Protein AF-A0A935LF15-F1 (afdb_monomer)

Structure (mmCIF, N/CA/C/O backbone):
data_AF-A0A935LF15-F1
#
_entry.id   AF-A0A935LF15-F1
#
loop_
_atom_site.group_PDB
_atom_site.id
_atom_site.type_symbol
_atom_site.label_atom_id
_atom_site.label_alt_id
_atom_site.label_comp_id
_atom_site.label_asym_id
_atom_site.label_entity_id
_atom_site.label_seq_id
_atom_site.pdbx_PDB_ins_code
_atom_site.Cartn_x
_atom_site.Cartn_y
_atom_site.Cartn_z
_atom_site.occupancy
_atom_site.B_iso_or_equiv
_atom_site.auth_seq_id
_atom_site.auth_comp_id
_atom_site.auth_asym_id
_atom_site.auth_atom_id
_atom_site.pdbx_PDB_model_num
ATOM 1 N N . MET A 1 1 ? 28.445 -49.205 -26.068 1.00 35.41 1 MET A N 1
ATOM 2 C CA . MET A 1 1 ? 28.240 -48.336 -27.255 1.00 35.41 1 MET A CA 1
ATOM 3 C C . MET A 1 1 ? 26.910 -48.707 -27.902 1.00 35.41 1 MET A C 1
ATOM 5 O O . MET A 1 1 ? 26.711 -49.885 -28.114 1.00 35.41 1 MET A O 1
ATOM 9 N N . ASN A 1 2 ? 25.972 -47.853 -28.286 1.00 31.98 2 ASN A N 1
ATOM 10 C CA . ASN A 1 2 ? 25.556 -46.519 -27.878 1.00 31.98 2 ASN A CA 1
ATOM 11 C C . ASN A 1 2 ? 24.184 -46.328 -28.572 1.00 31.98 2 ASN A C 1
ATOM 13 O O . ASN A 1 2 ? 24.109 -46.540 -29.775 1.00 31.98 2 ASN A O 1
ATOM 17 N N . ARG A 1 3 ? 23.157 -45.902 -27.822 1.00 34.06 3 ARG A N 1
ATOM 18 C CA . ARG A 1 3 ? 21.915 -45.224 -28.268 1.00 34.06 3 ARG A CA 1
ATOM 19 C C . ARG A 1 3 ? 20.956 -45.946 -29.238 1.00 34.06 3 ARG A C 1
ATOM 21 O O . ARG A 1 3 ? 21.230 -46.051 -30.425 1.00 34.06 3 ARG A O 1
ATOM 28 N N . ARG A 1 4 ? 19.730 -46.204 -28.759 1.00 31.50 4 ARG A N 1
ATOM 29 C CA . ARG A 1 4 ? 18.466 -45.567 -29.212 1.00 31.50 4 ARG A CA 1
ATOM 30 C C . ARG A 1 4 ? 17.288 -46.199 -28.457 1.00 31.50 4 ARG A C 1
ATOM 32 O O . ARG A 1 4 ? 16.913 -47.327 -28.741 1.00 31.50 4 ARG A O 1
ATOM 39 N N . LEU A 1 5 ? 16.702 -45.459 -27.519 1.00 32.75 5 LEU A N 1
ATOM 40 C CA . LEU A 1 5 ? 15.339 -45.697 -27.050 1.00 32.75 5 LEU A CA 1
ATOM 41 C C . LEU A 1 5 ? 14.599 -44.367 -27.140 1.00 32.75 5 LEU A C 1
ATOM 43 O O . LEU A 1 5 ? 14.905 -43.407 -26.438 1.00 32.75 5 LEU A O 1
ATOM 47 N N . THR A 1 6 ? 13.688 -44.329 -28.101 1.00 33.81 6 THR A N 1
ATOM 48 C CA . THR A 1 6 ? 12.729 -43.265 -28.361 1.00 33.81 6 THR A CA 1
ATOM 49 C C . THR A 1 6 ? 11.576 -43.462 -27.382 1.00 33.81 6 THR A C 1
ATOM 51 O O . THR A 1 6 ? 10.881 -44.471 -27.463 1.00 33.81 6 THR A O 1
ATOM 54 N N . ALA A 1 7 ? 11.378 -42.531 -26.451 1.00 32.25 7 ALA A N 1
ATOM 55 C CA . ALA A 1 7 ? 10.189 -42.493 -25.608 1.00 32.25 7 ALA A CA 1
ATOM 56 C C . ALA A 1 7 ? 9.268 -41.378 -26.118 1.00 32.25 7 ALA A C 1
ATOM 58 O O . ALA A 1 7 ? 9.601 -40.197 -26.037 1.00 32.25 7 ALA A O 1
ATOM 59 N N . CYS A 1 8 ? 8.129 -41.782 -26.683 1.00 26.11 8 CYS A N 1
ATOM 60 C CA . CYS A 1 8 ? 6.954 -40.937 -26.859 1.00 26.11 8 CYS A CA 1
ATOM 61 C C . CYS A 1 8 ? 6.235 -40.837 -25.511 1.00 26.11 8 CYS A C 1
ATOM 63 O O . CYS A 1 8 ? 5.810 -41.862 -24.985 1.00 26.11 8 CYS A O 1
ATOM 65 N N . SER A 1 9 ? 6.046 -39.620 -25.002 1.00 31.08 9 SER A N 1
ATOM 66 C CA . SER A 1 9 ? 5.149 -39.349 -23.877 1.00 31.08 9 SER A CA 1
ATOM 67 C C . SER A 1 9 ? 4.276 -38.135 -24.186 1.00 31.08 9 SER A C 1
ATOM 69 O O . SER A 1 9 ? 4.750 -37.006 -24.209 1.00 31.08 9 SER A O 1
ATOM 71 N N . LEU A 1 10 ? 3.004 -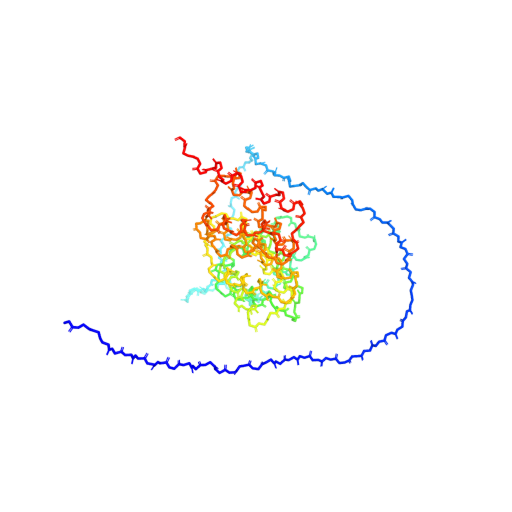38.442 -24.453 1.00 31.06 10 LEU A N 1
ATOM 72 C CA . LEU A 1 10 ? 1.788 -37.764 -23.989 1.00 31.06 10 LEU A CA 1
ATOM 73 C C . LEU A 1 10 ? 1.764 -36.225 -23.991 1.00 31.06 10 LEU A C 1
ATOM 75 O O . LEU A 1 10 ? 2.148 -35.572 -23.025 1.00 31.06 10 LEU A O 1
ATOM 79 N N . ALA A 1 11 ? 1.138 -35.673 -25.034 1.00 29.75 11 ALA A N 1
ATOM 80 C CA . ALA A 1 11 ? 0.456 -34.387 -24.968 1.00 29.75 11 ALA A CA 1
ATOM 81 C C . ALA A 1 11 ? -0.952 -34.599 -24.386 1.00 29.75 11 ALA A C 1
ATOM 83 O O . ALA A 1 11 ? -1.789 -35.276 -24.983 1.00 29.75 11 ALA A O 1
ATOM 84 N N . LEU A 1 12 ? -1.198 -34.021 -23.213 1.00 31.80 12 LEU A N 1
ATOM 85 C CA . LEU A 1 12 ? -2.505 -33.923 -22.569 1.00 31.80 12 LEU A CA 1
ATOM 86 C C . LEU A 1 12 ? -2.675 -32.449 -22.185 1.00 31.80 12 LEU A C 1
ATOM 88 O O . LEU A 1 12 ? -2.257 -32.020 -21.117 1.00 31.80 12 LEU A O 1
ATOM 92 N N . ALA A 1 13 ? -3.227 -31.658 -23.102 1.00 31.16 13 ALA A N 1
ATOM 93 C CA . ALA A 1 13 ? -3.696 -30.307 -22.820 1.00 31.16 13 ALA A CA 1
ATOM 94 C C . ALA A 1 13 ? -5.169 -30.251 -23.219 1.00 31.16 13 ALA A C 1
ATOM 96 O O . ALA A 1 13 ? -5.526 -30.139 -24.391 1.00 31.16 13 ALA A O 1
ATOM 97 N N . GLY A 1 14 ? -6.006 -30.447 -22.203 1.00 28.20 14 GLY A N 1
ATOM 98 C CA . GLY A 1 14 ? -7.444 -30.300 -22.275 1.00 28.20 14 GLY A CA 1
ATOM 99 C C . GLY A 1 14 ? -7.840 -28.834 -22.404 1.00 28.20 14 GLY A C 1
ATOM 100 O O . GLY A 1 14 ? -7.302 -27.951 -21.743 1.00 28.20 14 GLY A O 1
ATOM 101 N N . VAL A 1 15 ? -8.814 -28.646 -23.281 1.00 29.64 15 VAL A N 1
ATOM 102 C CA . VAL A 1 15 ? -9.726 -27.518 -23.436 1.00 29.64 15 VAL A CA 1
ATOM 103 C C . VAL A 1 15 ? -10.146 -26.926 -22.084 1.00 29.64 15 VAL A C 1
ATOM 105 O O . VAL A 1 15 ? -10.719 -27.633 -21.258 1.00 29.64 15 VAL A O 1
ATOM 108 N N . VAL A 1 16 ? -9.967 -25.614 -21.903 1.00 32.16 16 VAL A N 1
ATOM 109 C CA . VAL A 1 16 ? -10.812 -24.818 -21.002 1.00 32.16 16 VAL A CA 1
ATOM 110 C C . VAL A 1 16 ? -11.374 -23.643 -21.791 1.00 32.16 16 VAL A C 1
ATOM 112 O O . VAL A 1 16 ? -10.664 -22.906 -22.471 1.00 32.16 16 VAL A O 1
ATOM 115 N N . LEU A 1 17 ? -12.698 -23.583 -21.738 1.00 29.88 17 LEU A N 1
ATOM 116 C CA . LEU A 1 17 ? -13.610 -22.772 -22.518 1.00 29.88 17 LEU A CA 1
ATOM 117 C C . LEU A 1 17 ? -13.498 -21.284 -22.185 1.00 29.88 17 LEU A C 1
ATOM 119 O O . LEU A 1 17 ? -13.508 -20.886 -21.022 1.00 29.88 17 LEU A O 1
ATOM 123 N N . ALA A 1 18 ? -13.501 -20.472 -23.240 1.00 29.95 18 ALA A N 1
ATOM 124 C CA . ALA A 1 18 ? -13.899 -19.080 -23.180 1.00 29.95 18 ALA A CA 1
ATOM 125 C C . ALA A 1 18 ? -15.376 -18.994 -22.763 1.00 29.95 18 ALA A C 1
ATOM 127 O O . ALA A 1 18 ? -16.246 -19.562 -23.423 1.00 29.95 18 ALA A O 1
ATOM 128 N N . VAL A 1 19 ? -15.662 -18.256 -21.692 1.00 33.56 19 VAL A N 1
ATOM 129 C CA . VAL A 1 19 ? -17.015 -17.785 -21.386 1.00 33.56 19 VAL A CA 1
ATOM 130 C C . VAL A 1 19 ? -16.998 -16.275 -21.562 1.00 33.56 19 VAL A C 1
ATOM 132 O O . VAL A 1 19 ? -16.617 -15.525 -20.668 1.00 33.56 19 VAL A O 1
ATOM 135 N N . GLY A 1 20 ? -17.359 -15.847 -22.771 1.00 25.30 20 GLY A N 1
ATOM 136 C CA . GLY A 1 20 ? -17.668 -14.457 -23.070 1.00 25.30 20 GLY A CA 1
ATOM 137 C C . GLY A 1 20 ? -19.016 -14.091 -22.461 1.00 25.30 2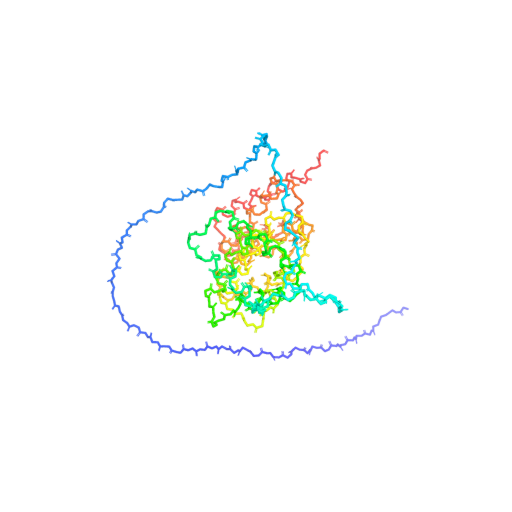0 GLY A C 1
ATOM 138 O O . GLY A 1 20 ? -19.998 -14.810 -22.643 1.00 25.30 20 GLY A O 1
ATOM 139 N N . TRP A 1 21 ? -19.067 -12.974 -21.744 1.00 29.12 21 TRP A N 1
ATOM 140 C CA . TRP A 1 21 ? -20.327 -12.325 -21.402 1.00 29.12 21 TRP A CA 1
ATOM 141 C C . TRP A 1 21 ? -20.595 -11.244 -22.440 1.00 29.12 21 TRP A C 1
ATOM 143 O O . TRP A 1 21 ? -19.919 -10.222 -22.498 1.00 29.12 21 TRP A O 1
ATOM 153 N N . ASN A 1 22 ? -21.571 -11.536 -23.293 1.00 25.69 22 ASN A N 1
ATOM 154 C CA . ASN A 1 22 ? -22.177 -10.611 -24.232 1.00 25.69 22 ASN A CA 1
ATOM 155 C C . ASN A 1 22 ? -23.445 -10.061 -23.560 1.00 25.69 22 ASN A C 1
ATOM 157 O O . ASN A 1 22 ? -24.303 -10.848 -23.161 1.00 25.69 22 ASN A O 1
ATOM 161 N N . VAL A 1 23 ? -23.570 -8.741 -23.428 1.00 35.22 23 VAL A N 1
ATOM 162 C CA . VAL A 1 23 ? -24.832 -8.080 -23.061 1.00 35.22 23 VAL A CA 1
ATOM 163 C C . VAL A 1 23 ? -25.214 -7.158 -24.221 1.00 35.22 23 VAL A C 1
ATOM 165 O O . VAL A 1 23 ? -24.405 -6.306 -24.593 1.00 35.22 23 VAL A O 1
ATOM 168 N N . PRO A 1 24 ? -26.402 -7.321 -24.830 1.00 30.84 24 PRO A N 1
ATOM 169 C CA . PRO A 1 24 ? -26.811 -6.520 -25.972 1.00 30.84 24 PRO A CA 1
ATOM 170 C C . PRO A 1 24 ? -27.482 -5.201 -25.555 1.00 30.84 24 PRO A C 1
ATOM 172 O O . PRO A 1 24 ? -28.417 -5.198 -24.764 1.00 30.84 24 PRO A O 1
ATOM 175 N N . GLY A 1 25 ? -27.025 -4.114 -26.183 1.00 27.59 25 GLY A N 1
ATOM 176 C CA . GLY A 1 25 ? -27.848 -3.071 -26.807 1.00 27.59 25 GLY A CA 1
ATOM 177 C C . GLY A 1 25 ? -28.755 -2.185 -25.943 1.00 27.59 25 GLY A C 1
ATOM 178 O O . GLY A 1 25 ? -29.862 -2.573 -25.592 1.00 27.59 25 GLY A O 1
ATOM 179 N N . SER A 1 26 ? -28.382 -0.908 -25.842 1.00 30.48 26 SER A N 1
ATOM 180 C CA . SER A 1 26 ? -29.315 0.201 -26.090 1.00 30.48 26 SER A CA 1
ATOM 181 C C . SER A 1 26 ? -28.548 1.395 -26.668 1.00 30.48 26 SER A C 1
ATOM 183 O O . SER A 1 26 ? -27.732 2.013 -25.985 1.00 30.48 26 SER A O 1
ATOM 185 N N . SER A 1 27 ? -28.776 1.657 -27.952 1.00 32.22 27 SER A N 1
ATOM 186 C CA . SER A 1 27 ? -28.275 2.786 -28.734 1.00 32.22 27 SER A CA 1
ATOM 187 C C . SER A 1 27 ? -29.155 4.031 -28.563 1.00 32.22 27 SER A C 1
ATOM 189 O O . SER A 1 27 ? -30.375 3.906 -28.576 1.00 32.22 27 SER A O 1
ATOM 191 N N . GLU A 1 28 ? -28.477 5.185 -28.497 1.00 32.94 28 GLU A N 1
ATOM 192 C CA . GLU A 1 28 ? -28.859 6.530 -28.981 1.00 32.94 28 GLU A CA 1
ATOM 193 C C . GLU A 1 28 ? -30.085 7.242 -28.366 1.00 32.94 28 GLU A C 1
ATOM 195 O O . GLU A 1 28 ? -31.216 6.801 -28.515 1.00 32.94 28 GLU A O 1
ATOM 200 N N . ASP A 1 29 ? -29.883 8.431 -27.771 1.00 28.11 29 ASP A N 1
ATOM 201 C CA . ASP A 1 29 ? -29.927 9.685 -28.547 1.00 28.11 29 ASP A CA 1
ATOM 202 C C . ASP A 1 29 ? -29.282 10.890 -27.804 1.00 28.11 29 ASP A C 1
ATOM 204 O O . ASP A 1 29 ? -29.136 10.894 -26.582 1.00 28.11 29 ASP A O 1
ATOM 208 N N . ARG A 1 30 ? -28.845 11.871 -28.604 1.00 30.67 30 ARG A N 1
ATOM 209 C CA . ARG A 1 30 ? -28.053 13.104 -28.351 1.00 30.67 30 ARG A CA 1
ATOM 210 C C . ARG A 1 30 ? -28.767 14.140 -27.439 1.00 30.67 30 ARG A C 1
ATOM 212 O O . ARG A 1 30 ? -29.965 14.040 -27.229 1.00 30.67 30 ARG A O 1
ATOM 219 N N . SER A 1 31 ? -28.147 15.175 -26.848 1.00 28.66 31 SER A N 1
ATOM 220 C CA . SER A 1 31 ? -27.341 16.241 -27.472 1.00 28.66 31 SER A CA 1
ATOM 221 C C . SER A 1 31 ? -26.704 17.200 -26.441 1.00 28.66 31 SER A C 1
ATOM 223 O O . SER A 1 31 ? -27.314 17.533 -25.431 1.00 28.66 31 SER A O 1
ATOM 225 N N . ASP A 1 32 ? -25.508 17.679 -26.802 1.00 28.27 32 ASP A N 1
ATOM 226 C CA . ASP A 1 32 ? -24.955 19.041 -26.679 1.00 28.27 32 ASP A CA 1
ATOM 227 C C . ASP A 1 32 ? -24.869 19.768 -25.322 1.00 28.27 32 ASP A C 1
ATOM 229 O O . ASP A 1 32 ? -25.825 20.348 -24.817 1.00 28.27 32 ASP A O 1
ATOM 233 N N . THR A 1 33 ? -23.633 19.920 -24.830 1.00 29.53 33 THR A N 1
ATOM 234 C CA . THR A 1 33 ? -22.991 21.237 -24.608 1.00 29.53 33 THR A CA 1
ATOM 235 C C . THR A 1 33 ? -21.494 21.056 -24.310 1.00 29.53 33 THR A C 1
ATOM 237 O O . THR A 1 33 ? -21.093 20.254 -23.474 1.00 29.53 33 THR A O 1
ATOM 240 N N . ALA A 1 34 ? -20.655 21.822 -25.002 1.00 29.95 34 ALA A N 1
ATOM 241 C CA . ALA A 1 34 ? -19.233 22.039 -24.725 1.00 29.95 34 ALA A CA 1
ATOM 242 C C . ALA A 1 34 ? -18.984 23.563 -24.725 1.00 29.95 34 ALA A C 1
ATOM 244 O O . ALA A 1 34 ? -19.827 24.298 -25.241 1.00 29.95 34 ALA A O 1
ATOM 245 N N . PRO A 1 35 ? -17.795 24.062 -24.352 1.00 38.25 35 PRO A N 1
ATOM 246 C CA . PRO A 1 35 ? -16.963 23.722 -23.199 1.00 38.25 35 PRO A CA 1
ATOM 247 C C . PRO A 1 35 ? -16.673 24.984 -22.349 1.00 38.25 35 PRO A C 1
ATOM 249 O O . PRO A 1 35 ? -16.705 26.105 -22.854 1.00 38.25 35 PRO A O 1
ATOM 252 N N . THR A 1 36 ? -16.287 24.824 -21.082 1.00 29.86 36 THR A N 1
ATOM 253 C CA . THR A 1 36 ? -15.653 25.915 -20.319 1.00 29.86 36 THR A CA 1
ATOM 254 C C . THR A 1 36 ? -14.245 25.505 -19.923 1.00 29.86 36 THR A C 1
ATOM 256 O O . THR A 1 36 ? -14.037 24.584 -19.138 1.00 29.86 36 THR A O 1
ATOM 259 N N . SER A 1 37 ? -13.275 26.200 -20.507 1.00 25.39 37 SER A N 1
ATOM 260 C CA . SER A 1 37 ? -11.860 26.132 -20.171 1.00 25.39 37 SER A CA 1
ATOM 261 C C . SER A 1 37 ? -11.626 26.523 -18.711 1.00 25.39 37 SER A C 1
ATOM 263 O O . SER A 1 37 ? -12.011 27.616 -18.298 1.00 25.39 37 SER A O 1
ATOM 265 N N . ALA A 1 38 ? -10.920 25.682 -17.960 1.00 28.00 38 ALA A N 1
ATOM 266 C CA . ALA A 1 38 ? -10.221 26.090 -16.749 1.00 28.00 38 ALA A CA 1
ATOM 267 C C . ALA A 1 38 ? -8.861 25.385 -16.703 1.00 28.00 38 ALA A C 1
ATOM 269 O O . ALA A 1 38 ? -8.746 24.176 -16.515 1.00 28.00 38 ALA A O 1
ATOM 270 N N . SER A 1 39 ? -7.833 26.182 -16.955 1.00 25.20 39 SER A N 1
ATOM 271 C CA . SER A 1 39 ? -6.416 25.858 -16.895 1.00 25.20 39 SER A CA 1
ATOM 272 C C . SER A 1 39 ? -6.038 25.309 -15.515 1.00 25.20 39 SER A C 1
ATOM 274 O O . SER A 1 39 ? -6.270 25.975 -14.510 1.00 25.20 39 SER A O 1
ATOM 276 N N . SER A 1 40 ? -5.417 24.131 -15.457 1.00 25.98 40 SER A N 1
ATOM 277 C CA . SER A 1 40 ? -4.759 23.628 -14.243 1.00 25.98 40 SER A CA 1
ATOM 278 C C . SER A 1 40 ? -3.254 23.880 -14.347 1.00 25.98 40 SER A C 1
ATOM 280 O O . SER A 1 40 ? -2.635 23.347 -15.269 1.00 25.98 40 SER A O 1
ATOM 282 N N . PRO A 1 41 ? -2.633 24.674 -13.458 1.00 30.39 41 PRO A N 1
ATOM 283 C CA . PRO A 1 41 ? -1.187 24.683 -13.331 1.00 30.39 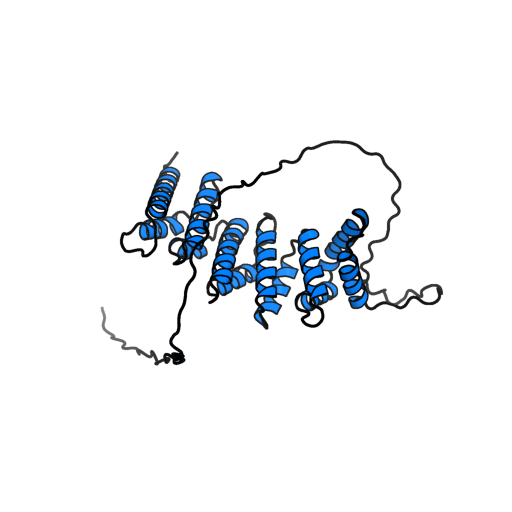41 PRO A CA 1
ATOM 284 C C . PRO A 1 41 ? -0.718 23.549 -12.411 1.00 30.39 41 PRO A C 1
ATOM 286 O O . PRO A 1 41 ? -1.158 23.412 -11.270 1.00 30.39 41 PRO A O 1
ATOM 289 N N . SER A 1 42 ? 0.210 22.761 -12.946 1.00 27.14 42 SER A N 1
ATOM 290 C CA . SER A 1 42 ? 1.093 21.836 -12.242 1.00 27.14 42 SER A CA 1
ATOM 291 C C . SER A 1 42 ? 1.848 22.489 -11.077 1.00 27.14 42 SER A C 1
ATOM 293 O O . SER A 1 42 ? 2.329 23.613 -11.204 1.00 27.14 42 SER A O 1
ATOM 295 N N . GLY A 1 43 ? 2.094 21.703 -10.023 1.00 26.20 43 GLY A N 1
ATOM 296 C CA . GLY A 1 43 ? 3.311 21.806 -9.208 1.00 26.20 43 GLY A CA 1
ATOM 297 C C . GLY A 1 43 ? 3.137 22.249 -7.752 1.00 26.20 43 GLY A C 1
ATOM 298 O O . GLY A 1 43 ? 2.924 23.423 -7.477 1.00 26.20 43 GLY A O 1
ATOM 299 N N . ALA A 1 44 ? 3.362 21.320 -6.817 1.00 28.56 44 ALA A N 1
ATOM 300 C CA . ALA A 1 44 ? 3.862 21.588 -5.460 1.00 28.56 44 ALA A CA 1
ATOM 301 C C . ALA A 1 44 ? 4.447 20.273 -4.895 1.00 28.56 44 ALA A C 1
ATOM 303 O O . ALA A 1 44 ? 3.710 19.372 -4.519 1.00 28.56 44 ALA A O 1
ATOM 304 N N . PHE A 1 45 ? 5.730 19.990 -5.137 1.00 28.42 45 PHE A N 1
ATOM 305 C CA . PHE A 1 45 ? 6.860 20.212 -4.217 1.00 28.42 45 PHE A CA 1
ATOM 306 C C . PHE A 1 45 ? 6.737 19.499 -2.856 1.00 28.42 45 PHE A C 1
ATOM 308 O O . PHE A 1 45 ? 6.069 19.964 -1.937 1.00 28.42 45 PHE A O 1
ATOM 315 N N . HIS A 1 46 ? 7.480 18.395 -2.722 1.00 28.45 46 HIS A N 1
ATOM 316 C CA . HIS A 1 46 ? 7.813 17.763 -1.448 1.00 28.45 46 HIS A CA 1
ATOM 317 C C . HIS A 1 46 ? 8.781 18.650 -0.653 1.00 28.45 46 HIS A C 1
ATOM 319 O O . HIS A 1 46 ? 9.958 18.763 -0.997 1.00 28.45 46 HIS A O 1
ATOM 325 N N . SER A 1 47 ? 8.307 19.232 0.444 1.00 30.58 47 SER A N 1
ATOM 326 C CA . SER A 1 47 ? 9.156 19.936 1.407 1.00 30.58 47 SER A CA 1
ATOM 327 C C . SER A 1 47 ? 9.552 18.979 2.533 1.00 30.58 47 SER A C 1
ATOM 329 O O . SER A 1 47 ? 8.743 18.655 3.399 1.00 30.58 47 SER A O 1
ATOM 331 N N . ARG A 1 48 ? 10.808 18.514 2.514 1.00 27.73 48 ARG A N 1
ATOM 332 C CA . ARG A 1 48 ? 11.449 17.817 3.641 1.00 27.73 48 ARG A CA 1
ATOM 333 C C . ARG A 1 48 ? 11.625 18.794 4.807 1.00 27.73 48 ARG A C 1
ATOM 335 O O . ARG A 1 48 ? 12.223 19.850 4.622 1.00 27.73 48 ARG A O 1
ATOM 342 N N . ILE A 1 49 ? 11.173 18.422 6.001 1.00 30.97 49 ILE A N 1
ATOM 343 C CA . ILE A 1 49 ? 11.495 19.128 7.248 1.00 30.97 49 ILE A CA 1
ATOM 344 C C . ILE A 1 49 ? 12.585 18.325 7.970 1.00 30.97 49 ILE A C 1
ATOM 346 O O . ILE A 1 49 ? 12.392 17.154 8.287 1.00 30.97 49 ILE A O 1
ATOM 350 N N . SER A 1 50 ? 13.739 18.954 8.200 1.00 26.92 50 SER A N 1
ATOM 351 C CA . SER A 1 50 ? 14.823 18.440 9.052 1.00 26.92 50 SER A CA 1
ATOM 352 C C . SER A 1 50 ? 14.566 18.793 10.528 1.00 26.92 50 SER A C 1
ATOM 354 O O . SER A 1 50 ? 13.968 19.839 10.790 1.00 26.92 50 SER A O 1
ATOM 356 N N . PRO A 1 51 ? 15.026 17.987 11.507 1.00 29.42 51 PRO A N 1
ATOM 357 C CA . PRO A 1 51 ? 14.737 18.216 12.919 1.00 29.42 51 PRO A CA 1
ATOM 358 C C . PRO A 1 51 ? 15.708 19.232 13.538 1.00 29.42 51 PRO A C 1
ATOM 360 O O . PRO A 1 51 ? 16.919 19.158 13.332 1.00 29.42 51 PRO A O 1
ATOM 363 N N . ALA A 1 52 ? 15.176 20.158 14.337 1.00 29.55 52 ALA A N 1
ATOM 364 C CA . ALA A 1 52 ? 15.966 21.028 15.201 1.00 29.55 52 ALA A CA 1
ATOM 365 C C . ALA A 1 52 ? 16.076 20.413 16.605 1.00 29.55 52 ALA A C 1
ATOM 367 O O . ALA A 1 52 ? 15.076 20.128 17.262 1.00 29.55 52 ALA A O 1
ATOM 368 N N . SER A 1 53 ? 17.310 20.219 17.059 1.00 27.42 53 SER A N 1
ATOM 369 C CA . SER A 1 53 ? 17.663 19.815 18.418 1.00 27.42 53 SER A CA 1
ATOM 370 C C . SER A 1 53 ? 17.583 20.998 19.393 1.00 27.42 53 SER A C 1
ATOM 372 O O . SER A 1 53 ? 18.100 22.068 19.086 1.00 27.42 53 SER A O 1
ATOM 374 N N . GLY A 1 54 ? 17.100 20.756 20.620 1.00 25.25 54 GLY A N 1
ATOM 375 C CA . GLY A 1 54 ? 17.729 21.320 21.825 1.00 25.25 54 GLY A CA 1
ATOM 376 C C . GLY A 1 54 ? 16.903 22.206 22.776 1.00 25.25 54 GLY A C 1
ATOM 377 O O . GLY A 1 54 ? 16.709 23.383 22.519 1.00 25.25 54 GLY A O 1
ATOM 378 N N . HIS A 1 55 ? 16.661 21.637 23.969 1.00 24.86 55 HIS A N 1
ATOM 379 C CA . HIS A 1 55 ? 16.768 22.238 25.318 1.00 24.86 55 HIS A CA 1
ATOM 380 C C . HIS A 1 55 ? 15.552 22.922 25.987 1.00 24.86 55 HIS A C 1
ATOM 382 O O . HIS A 1 55 ? 15.220 24.066 25.711 1.00 24.86 55 HIS A O 1
ATOM 388 N N . GLY A 1 56 ? 15.069 22.251 27.050 1.00 24.09 56 GLY A N 1
ATOM 389 C CA . GLY A 1 56 ? 14.899 22.852 28.382 1.00 24.09 56 GLY A CA 1
ATOM 390 C C . GLY A 1 56 ? 13.468 23.087 28.883 1.00 24.09 56 GLY A C 1
ATOM 391 O O . GLY A 1 56 ? 12.902 24.138 28.616 1.00 24.09 56 GLY A O 1
ATOM 392 N N . ALA A 1 57 ? 12.936 22.184 29.720 1.00 25.36 57 ALA A N 1
ATOM 393 C CA . ALA A 1 57 ? 11.853 22.493 30.668 1.00 25.36 57 ALA A CA 1
ATOM 394 C C . ALA A 1 57 ? 11.878 21.542 31.900 1.00 25.36 57 ALA A C 1
ATOM 396 O O . ALA A 1 57 ? 12.383 20.425 31.780 1.00 25.36 57 ALA A O 1
ATOM 397 N N . PRO A 1 58 ? 11.415 21.995 33.087 1.00 28.25 58 PRO A N 1
ATOM 398 C CA . PRO A 1 58 ? 11.881 21.569 34.419 1.00 28.25 58 PRO A CA 1
ATOM 399 C C . PRO A 1 58 ? 11.113 20.369 35.024 1.00 28.25 58 PRO A C 1
ATOM 401 O O . PRO A 1 58 ? 10.094 19.949 34.475 1.00 28.25 58 PRO A O 1
ATOM 404 N N . PRO A 1 59 ? 11.576 19.798 36.161 1.00 30.09 59 PRO A N 1
ATOM 405 C CA . PRO A 1 59 ? 11.022 18.570 36.713 1.00 30.09 59 PRO A CA 1
ATOM 406 C C . PRO A 1 59 ? 9.805 18.868 37.591 1.00 30.09 59 PRO A C 1
ATOM 408 O O . PRO A 1 59 ? 9.933 19.541 38.611 1.00 30.09 59 PRO A O 1
ATOM 411 N N . PHE A 1 60 ? 8.644 18.302 37.257 1.00 29.06 60 PHE A N 1
ATOM 412 C CA . PHE A 1 60 ? 7.546 18.168 38.213 1.00 29.06 60 PHE A CA 1
ATOM 413 C C . PHE A 1 60 ? 6.954 16.755 38.206 1.00 29.06 60 PHE A C 1
ATOM 415 O O . PHE A 1 60 ? 6.687 16.154 37.171 1.00 29.06 60 PHE A O 1
ATOM 422 N N . ALA A 1 61 ? 6.864 16.248 39.436 1.00 26.12 61 ALA A N 1
ATOM 423 C CA . ALA A 1 61 ? 6.327 15.004 39.967 1.00 26.12 61 ALA A CA 1
ATOM 424 C C . ALA A 1 61 ? 5.520 14.088 39.027 1.00 26.12 61 ALA A C 1
ATOM 426 O O . ALA A 1 61 ? 4.391 14.372 38.633 1.00 26.12 61 ALA A O 1
ATOM 427 N N . ARG A 1 62 ? 6.083 12.892 38.827 1.00 27.97 62 ARG A N 1
ATOM 428 C CA . ARG A 1 62 ? 5.384 11.680 38.398 1.00 27.97 62 ARG A CA 1
ATOM 429 C C . ARG A 1 62 ? 4.296 11.323 39.415 1.00 27.97 62 ARG A C 1
ATOM 431 O O . ARG A 1 62 ? 4.613 11.011 40.560 1.00 27.97 62 ARG A O 1
ATOM 438 N N . THR A 1 63 ? 3.044 11.280 38.979 1.00 27.61 63 THR A N 1
ATOM 439 C CA . THR A 1 63 ? 2.091 10.298 39.503 1.00 27.61 63 THR A CA 1
ATOM 440 C C . THR A 1 63 ? 1.992 9.206 38.452 1.00 27.61 63 THR A C 1
ATOM 442 O O . THR A 1 63 ? 1.517 9.420 37.341 1.00 27.61 63 THR A O 1
ATOM 445 N N . SER A 1 64 ? 2.581 8.057 38.767 1.00 29.47 64 SER A N 1
ATOM 446 C CA . SER A 1 64 ? 2.502 6.854 37.953 1.00 29.47 64 SER A CA 1
ATOM 447 C C . SER A 1 64 ? 1.044 6.399 37.929 1.00 29.47 64 SER A C 1
ATOM 449 O O . SER A 1 64 ? 0.545 5.899 38.933 1.00 29.47 64 SER A O 1
ATOM 451 N N . PHE A 1 65 ? 0.348 6.592 36.811 1.00 35.53 65 PHE A N 1
ATOM 452 C CA . PHE A 1 65 ? -0.773 5.720 36.489 1.00 35.53 65 PHE A CA 1
ATOM 453 C C . PHE A 1 65 ? -0.157 4.411 36.011 1.00 35.53 65 PHE A C 1
ATOM 455 O O . PHE A 1 65 ? 0.486 4.366 34.961 1.00 35.53 65 PHE A O 1
ATOM 462 N N . ASP A 1 66 ? -0.286 3.371 36.830 1.00 32.50 66 ASP A N 1
ATOM 463 C CA . ASP A 1 66 ? 0.028 2.005 36.441 1.00 32.50 66 ASP A CA 1
ATOM 464 C C . ASP A 1 66 ? -0.718 1.697 35.136 1.00 32.50 66 ASP A C 1
ATOM 466 O O . ASP A 1 66 ? -1.942 1.572 35.117 1.00 32.50 66 ASP A O 1
ATOM 470 N N . SER A 1 67 ? 0.025 1.617 34.029 1.00 38.19 67 SER A N 1
ATOM 471 C CA . SER A 1 67 ? -0.469 1.150 32.732 1.00 38.19 67 SER A CA 1
ATOM 472 C C . SER A 1 67 ? -0.706 -0.356 32.815 1.00 38.19 67 SER A C 1
ATOM 474 O O . SER A 1 67 ? 0.056 -1.166 32.293 1.00 38.19 67 SER A O 1
ATOM 476 N N . GLN A 1 68 ? -1.745 -0.745 33.548 1.00 42.16 68 GLN A N 1
ATOM 477 C CA . GLN A 1 68 ? -2.332 -2.067 33.426 1.00 42.16 68 GLN A CA 1
ATOM 478 C C . GLN A 1 68 ? -3.274 -2.019 32.231 1.00 42.16 68 GLN A C 1
ATOM 480 O O . GLN A 1 68 ? -4.221 -1.233 32.211 1.00 42.16 68 GLN A O 1
ATOM 485 N N . SER A 1 69 ? -2.998 -2.852 31.225 1.00 45.88 69 SER A N 1
ATOM 486 C CA . SER A 1 69 ? -3.943 -3.096 30.139 1.00 45.88 69 SER A CA 1
ATOM 487 C C . SER A 1 69 ? -5.330 -3.360 30.746 1.00 45.88 69 SER A C 1
ATOM 489 O O . SER A 1 69 ? -5.425 -4.201 31.648 1.00 45.88 69 SER A O 1
ATOM 491 N N . PRO A 1 70 ? -6.413 -2.721 30.263 1.00 51.78 70 PRO A N 1
ATOM 492 C CA . PRO A 1 70 ? -7.772 -2.998 30.744 1.00 51.78 70 PRO A CA 1
ATOM 493 C C . PRO A 1 70 ? -8.230 -4.445 30.457 1.00 51.78 70 PRO A C 1
ATOM 495 O O . PRO A 1 70 ? -9.336 -4.838 30.823 1.00 51.78 70 PRO A O 1
ATOM 498 N N . PHE A 1 71 ? -7.368 -5.242 29.817 1.00 50.91 71 PHE A N 1
ATOM 499 C CA . PHE A 1 71 ? -7.538 -6.648 29.472 1.00 50.91 71 PHE A CA 1
ATOM 500 C C . PHE A 1 71 ? -6.727 -7.599 30.372 1.00 50.91 71 PHE A C 1
ATOM 502 O O . PHE A 1 71 ? -6.790 -8.816 30.187 1.00 50.91 71 PHE A O 1
ATOM 509 N N . ALA A 1 72 ? -5.963 -7.085 31.343 1.00 46.44 72 ALA A N 1
ATOM 510 C CA . ALA A 1 72 ? -5.208 -7.923 32.267 1.00 46.44 72 ALA A CA 1
ATOM 511 C C . ALA A 1 72 ? -6.167 -8.783 33.110 1.00 46.44 72 ALA A C 1
ATOM 513 O O . ALA A 1 72 ? -6.955 -8.280 33.912 1.00 46.44 72 ALA A O 1
ATOM 514 N N . VAL A 1 73 ? -6.097 -10.103 32.924 1.00 41.47 73 VAL A N 1
ATOM 515 C CA . VAL A 1 73 ? -6.809 -11.072 33.761 1.00 41.47 73 VAL A CA 1
ATOM 516 C C . VAL A 1 73 ? -6.272 -10.941 35.185 1.00 41.47 73 VAL A C 1
ATOM 518 O O . VAL A 1 73 ? -5.098 -11.215 35.435 1.00 41.47 73 VAL A O 1
ATOM 521 N N . LEU A 1 74 ? -7.127 -10.513 36.118 1.00 39.59 74 LEU A N 1
ATOM 522 C CA . LEU A 1 74 ? -6.814 -10.537 37.545 1.00 39.59 74 LEU A CA 1
ATOM 523 C C . LEU A 1 74 ? -6.396 -11.968 37.938 1.00 39.59 74 LEU A C 1
ATOM 525 O O . LEU A 1 74 ? -7.119 -12.914 37.607 1.00 39.59 74 LEU A O 1
ATOM 529 N N . PRO A 1 75 ? -5.258 -12.162 38.630 1.00 35.94 75 PRO A N 1
ATOM 530 C CA . PRO A 1 75 ? -4.900 -13.472 39.153 1.00 35.94 75 PRO A CA 1
ATOM 531 C C . PRO A 1 75 ? -6.005 -13.966 40.104 1.00 35.94 75 PRO A C 1
ATOM 533 O O . PRO A 1 75 ? -6.582 -13.162 40.843 1.00 35.94 75 PRO A O 1
ATOM 536 N N . PRO A 1 76 ? -6.326 -15.272 40.112 1.00 34.84 76 PRO A N 1
ATOM 537 C CA . PRO A 1 76 ? -7.356 -15.810 40.990 1.00 34.84 76 PRO A CA 1
ATOM 538 C C . PRO A 1 76 ? -6.879 -15.701 42.446 1.00 34.84 76 PRO A C 1
ATOM 540 O O . PRO A 1 76 ? -6.074 -16.510 42.898 1.00 34.84 76 PRO A O 1
ATOM 543 N N . GLY A 1 77 ? -7.336 -14.673 43.169 1.00 38.78 77 GLY A N 1
ATOM 544 C CA . GLY A 1 77 ? -7.018 -14.503 44.591 1.00 38.78 77 GLY A CA 1
ATOM 545 C C . GLY A 1 77 ? -7.096 -13.088 45.172 1.00 38.78 77 GLY A C 1
ATOM 546 O O . GLY A 1 77 ? -6.969 -12.952 46.384 1.00 38.78 77 GLY A O 1
ATOM 547 N N . SER A 1 78 ? -7.310 -12.035 44.379 1.00 38.44 78 SER A N 1
ATOM 548 C CA . SER A 1 78 ? -7.480 -10.672 44.904 1.00 38.44 78 SER A CA 1
ATOM 549 C C . SER A 1 78 ? -8.961 -10.307 45.059 1.00 38.44 78 SER A C 1
ATOM 551 O O . SER A 1 78 ? -9.623 -9.916 44.099 1.00 38.44 78 SER A O 1
ATOM 553 N N . GLU A 1 79 ? -9.493 -10.415 46.280 1.00 32.41 79 GLU A N 1
ATOM 554 C CA . GLU A 1 79 ? -10.765 -9.771 46.637 1.00 32.41 79 GLU A CA 1
ATOM 555 C C . GLU A 1 79 ? -10.625 -8.241 46.530 1.00 32.41 79 GLU A C 1
ATOM 557 O O . GLU A 1 79 ? -9.680 -7.674 47.090 1.00 32.41 79 GLU A O 1
ATOM 562 N N . PRO A 1 80 ? -11.544 -7.532 45.850 1.00 35.94 80 PRO A N 1
ATOM 563 C CA . PRO A 1 80 ? -11.545 -6.080 45.868 1.00 35.94 80 PRO A CA 1
ATOM 564 C C . PRO A 1 80 ? -12.201 -5.574 47.164 1.00 35.94 80 PRO A C 1
ATOM 566 O O . PRO A 1 80 ? -13.253 -6.084 47.565 1.00 35.94 80 PRO A O 1
ATOM 569 N N . PRO A 1 81 ? -11.656 -4.530 47.815 1.00 37.50 81 PRO A N 1
ATOM 570 C CA . PRO A 1 81 ? -12.382 -3.849 48.868 1.00 37.50 81 PRO A CA 1
ATOM 571 C C . PRO A 1 81 ? -13.590 -3.138 48.251 1.00 37.50 81 PRO A C 1
ATOM 573 O O . PRO A 1 81 ? -13.476 -2.331 47.329 1.00 37.50 81 PRO A O 1
ATOM 576 N N . ASN A 1 82 ? -14.749 -3.484 48.797 1.00 39.19 82 ASN A N 1
ATOM 577 C CA . ASN A 1 82 ? -16.073 -2.916 48.591 1.00 39.19 82 ASN A CA 1
ATOM 578 C C . ASN A 1 82 ? -16.061 -1.428 48.165 1.00 39.19 82 ASN A C 1
ATOM 580 O O . ASN A 1 82 ? -15.904 -0.524 48.989 1.00 39.19 82 ASN A O 1
ATOM 584 N N . ARG A 1 83 ? -16.269 -1.175 46.867 1.00 33.31 83 ARG A N 1
ATOM 585 C CA . ARG A 1 83 ? -16.788 0.091 46.337 1.00 33.31 83 ARG A CA 1
ATOM 586 C C . ARG A 1 83 ? -17.949 -0.219 45.404 1.00 33.31 83 ARG A C 1
ATOM 588 O O . ARG A 1 83 ? -17.804 -0.911 44.401 1.00 33.31 83 ARG A O 1
ATOM 595 N N . SER A 1 84 ? -19.103 0.300 45.788 1.00 31.88 84 SER A N 1
ATOM 596 C CA . SER A 1 84 ? -20.379 0.229 45.098 1.00 31.88 84 SER A CA 1
ATOM 597 C C . SER A 1 84 ? -20.269 0.566 43.605 1.00 31.88 84 SER A C 1
ATOM 599 O O . SER A 1 84 ? -19.727 1.604 43.241 1.00 31.88 84 SER A O 1
ATOM 601 N N . ALA A 1 85 ? -20.843 -0.309 42.774 1.00 40.12 85 ALA A N 1
ATOM 602 C CA . ALA A 1 85 ? -21.253 -0.083 41.387 1.00 40.12 85 ALA A CA 1
ATOM 603 C C . ALA A 1 85 ? -20.203 0.531 40.438 1.00 40.12 85 ALA A C 1
ATOM 605 O O . ALA A 1 85 ? -20.277 1.698 40.067 1.00 40.12 85 ALA A O 1
ATOM 606 N N . THR A 1 86 ? -19.301 -0.301 39.920 1.00 34.38 86 THR A N 1
ATOM 607 C CA . THR A 1 86 ? -18.730 -0.069 38.587 1.00 34.38 86 THR A CA 1
ATOM 608 C C . THR A 1 86 ? -19.251 -1.159 37.665 1.00 34.38 86 THR A C 1
ATOM 610 O O . THR A 1 86 ? -18.930 -2.334 37.818 1.00 34.38 86 THR A O 1
ATOM 613 N N . HIS A 1 87 ? -20.119 -0.772 36.727 1.00 38.53 87 HIS A N 1
ATOM 614 C CA . HIS A 1 87 ? -20.384 -1.570 35.536 1.00 38.53 87 HIS A CA 1
ATOM 615 C C . HIS A 1 87 ? -19.022 -1.931 34.938 1.00 38.53 87 HIS A C 1
ATOM 617 O O . HIS A 1 87 ? -18.311 -1.051 34.456 1.00 38.53 87 HIS A O 1
ATOM 623 N N . THR A 1 88 ? -18.639 -3.203 34.989 1.00 45.41 88 THR A N 1
ATOM 624 C CA . THR A 1 88 ? -17.503 -3.727 34.237 1.00 45.41 88 THR A CA 1
ATOM 625 C C . THR A 1 88 ? -17.872 -3.643 32.761 1.00 45.41 88 THR A C 1
ATOM 627 O O . THR A 1 88 ? -18.394 -4.586 32.172 1.00 45.41 88 THR A O 1
ATOM 630 N N . ALA A 1 89 ? -17.698 -2.461 32.165 1.00 54.28 89 ALA A N 1
ATOM 631 C CA . ALA A 1 89 ? -17.885 -2.271 30.739 1.00 54.28 89 ALA A CA 1
ATOM 632 C C . ALA A 1 89 ? -17.000 -3.299 30.034 1.00 54.28 89 ALA A C 1
ATOM 634 O O . ALA A 1 89 ? -15.784 -3.301 30.242 1.00 54.28 89 ALA A O 1
ATOM 635 N N . HIS A 1 90 ? -17.616 -4.204 29.265 1.00 77.56 90 HIS A N 1
ATOM 636 C CA . HIS A 1 90 ? -16.891 -5.219 28.512 1.00 77.56 90 HIS A CA 1
ATOM 637 C C . HIS A 1 90 ? -15.764 -4.548 27.710 1.00 77.56 90 HIS A C 1
ATOM 639 O O . HIS A 1 90 ? -15.983 -3.454 27.184 1.00 77.56 90 HIS A O 1
ATOM 645 N N . PRO A 1 91 ? -14.581 -5.172 27.564 1.00 79.69 91 PRO A N 1
ATOM 646 C CA . PRO A 1 91 ? -13.434 -4.513 26.935 1.00 79.69 91 PRO A CA 1
ATOM 647 C C . PRO A 1 91 ? -13.723 -3.988 25.517 1.00 79.69 91 PRO A C 1
ATOM 649 O O . PRO A 1 91 ? -13.235 -2.935 25.115 1.00 79.69 91 PRO A O 1
ATOM 652 N N . ARG A 1 92 ? -14.625 -4.660 24.789 1.00 85.25 92 ARG A N 1
ATOM 653 C CA . ARG A 1 92 ? -15.169 -4.186 23.508 1.00 85.25 92 ARG A CA 1
ATOM 654 C C . ARG A 1 92 ? -15.907 -2.848 23.630 1.00 85.25 92 ARG A C 1
ATOM 656 O O . ARG A 1 92 ? -15.719 -1.971 22.801 1.00 85.25 92 ARG A O 1
ATOM 663 N N . THR A 1 93 ? -16.742 -2.678 24.652 1.00 87.12 93 THR A N 1
ATOM 664 C CA . THR A 1 93 ? -17.485 -1.435 24.905 1.00 87.12 93 THR A CA 1
ATOM 665 C C . THR A 1 93 ? -16.543 -0.278 25.222 1.00 87.12 93 THR A C 1
ATOM 667 O O . THR A 1 93 ? -16.774 0.829 24.750 1.00 87.12 93 THR A O 1
ATOM 670 N N . GLN A 1 94 ? -15.469 -0.536 25.973 1.00 84.75 94 GLN A N 1
ATOM 671 C CA . GLN A 1 94 ? -14.449 0.476 26.265 1.00 84.75 94 GLN A CA 1
ATOM 672 C C . GLN A 1 94 ? -13.701 0.898 24.994 1.00 84.75 94 GLN A C 1
ATOM 674 O O . GLN A 1 94 ? -13.537 2.089 24.748 1.00 84.75 94 GLN A O 1
ATOM 679 N N . PHE A 1 95 ? -13.323 -0.062 24.144 1.00 89.19 95 PHE A N 1
ATOM 680 C CA . PHE A 1 95 ? -12.698 0.222 22.852 1.00 89.19 95 PHE A CA 1
ATOM 681 C C . PHE A 1 95 ? -13.621 1.018 21.916 1.00 89.19 95 PHE A C 1
ATOM 683 O O . PHE A 1 95 ? -13.206 2.020 21.340 1.00 89.19 95 PHE A O 1
ATOM 690 N N . GLU A 1 96 ? -14.895 0.628 21.798 1.00 91.31 96 GLU A N 1
ATOM 691 C CA . GLU A 1 96 ? -15.868 1.388 21.005 1.00 91.31 96 GLU A CA 1
ATOM 692 C C . GLU A 1 96 ? -16.067 2.809 21.551 1.00 91.31 96 GLU A C 1
ATOM 694 O O . GLU A 1 96 ? -16.241 3.738 20.763 1.00 91.31 96 GLU A O 1
ATOM 699 N N . GLN A 1 97 ? -16.034 2.994 22.875 1.00 89.62 97 GLN A N 1
ATOM 700 C CA . GLN A 1 97 ? -16.124 4.319 23.482 1.00 89.62 97 GLN A CA 1
ATOM 701 C C . GLN A 1 97 ? -14.897 5.170 23.145 1.00 89.62 97 GLN A C 1
ATOM 703 O O . GLN A 1 97 ? -15.075 6.291 22.689 1.00 89.62 97 GLN A O 1
ATOM 708 N N . LEU A 1 98 ? -13.687 4.612 23.233 1.00 89.94 98 LEU A N 1
ATOM 709 C CA . LEU A 1 98 ? -12.451 5.295 22.838 1.00 89.94 98 LEU A CA 1
ATOM 710 C C . LEU A 1 98 ? -12.508 5.804 21.388 1.00 89.94 98 LEU A C 1
ATOM 712 O O . LEU A 1 98 ? -12.102 6.930 21.106 1.00 89.94 98 LEU A O 1
ATOM 716 N N . LEU A 1 99 ? -13.054 5.006 20.465 1.00 92.50 99 LEU A N 1
ATOM 717 C CA . LEU A 1 99 ? -13.227 5.419 19.068 1.00 92.50 99 LEU A CA 1
ATOM 718 C C . LEU A 1 99 ? -14.271 6.528 18.897 1.00 92.50 99 LEU A C 1
ATOM 720 O O . LEU A 1 99 ? -14.102 7.407 18.053 1.00 92.50 99 LEU A O 1
ATOM 724 N N . ARG A 1 100 ? -15.355 6.500 19.683 1.00 91.44 100 ARG A N 1
ATOM 725 C CA . ARG A 1 100 ? -16.350 7.584 19.686 1.00 91.44 100 ARG A CA 1
ATOM 726 C C . ARG A 1 100 ? -15.754 8.866 20.232 1.00 91.44 100 ARG A C 1
ATOM 728 O O . ARG A 1 100 ? -15.983 9.910 19.630 1.00 91.44 100 ARG A O 1
ATOM 735 N N . ASP A 1 101 ? -14.997 8.757 21.319 1.00 88.75 101 ASP A N 1
ATOM 736 C CA . ASP A 1 101 ? -14.331 9.880 21.958 1.00 88.75 101 ASP A CA 1
ATOM 737 C C . ASP A 1 101 ? -13.382 10.527 20.957 1.00 88.75 101 ASP A C 1
ATOM 739 O O . ASP A 1 101 ? -13.566 11.704 20.690 1.00 88.75 101 ASP A O 1
ATOM 743 N N . TYR A 1 102 ? -12.508 9.756 20.287 1.00 89.19 102 TYR A N 1
ATOM 744 C CA . TYR A 1 102 ? -11.587 10.233 19.237 1.00 89.19 102 TYR A CA 1
ATOM 745 C C . TYR A 1 102 ? -12.262 11.042 18.116 1.00 89.19 102 TYR A C 1
ATOM 747 O O . TYR A 1 102 ? -11.667 11.973 17.569 1.00 89.19 102 TYR A O 1
ATOM 755 N N . ARG A 1 103 ? -13.510 10.712 17.773 1.00 86.50 103 ARG A N 1
ATOM 756 C CA . ARG A 1 103 ? -14.259 11.398 16.713 1.00 86.50 103 ARG A CA 1
ATOM 757 C C . ARG A 1 103 ? -14.775 12.777 17.133 1.00 86.50 103 ARG A C 1
ATOM 759 O O . ARG A 1 103 ? -15.164 13.565 16.271 1.00 86.50 103 ARG A O 1
ATOM 766 N N . LEU A 1 104 ? -14.865 13.068 18.430 1.00 82.69 104 LEU A N 1
ATOM 767 C CA . LEU A 1 104 ? -15.394 14.343 18.906 1.00 82.69 104 LEU A CA 1
ATOM 768 C C . LEU A 1 104 ? -14.439 15.483 18.518 1.00 82.69 104 LEU A C 1
ATOM 770 O O . LEU A 1 104 ? -13.227 15.405 18.692 1.00 82.69 104 LEU A O 1
ATOM 774 N N . ALA A 1 105 ? -14.986 16.567 17.965 1.00 62.56 105 ALA A N 1
ATOM 775 C CA . ALA A 1 105 ? -14.179 17.680 17.461 1.00 62.56 105 ALA A CA 1
ATOM 776 C C . ALA A 1 105 ? -13.452 18.462 18.576 1.00 62.56 105 ALA A C 1
ATOM 778 O O . ALA A 1 105 ? -12.463 19.136 18.302 1.00 62.56 105 ALA A O 1
ATOM 779 N N . GLU A 1 106 ? -13.922 18.352 19.822 1.00 78.81 106 GLU A N 1
ATOM 780 C CA . GLU A 1 106 ? -13.521 19.190 20.963 1.00 78.81 106 GLU A CA 1
ATOM 781 C C . GLU A 1 106 ? -12.525 18.519 21.925 1.00 78.81 106 GLU A C 1
ATOM 783 O O . GLU A 1 106 ? -12.339 18.982 23.046 1.00 78.81 106 GLU A O 1
ATOM 788 N N . ILE A 1 107 ? -11.871 17.432 21.514 1.00 82.56 107 ILE A N 1
ATOM 789 C CA . ILE A 1 107 ? -10.879 16.752 22.360 1.00 82.56 107 ILE A CA 1
ATOM 790 C C . ILE A 1 107 ? -9.603 17.592 22.442 1.00 82.56 107 ILE A C 1
ATOM 792 O O . ILE A 1 107 ? -9.065 18.023 21.411 1.00 82.56 107 ILE A O 1
ATOM 796 N N . SER A 1 108 ? -9.078 17.761 23.654 1.00 86.81 108 SER A N 1
ATOM 797 C CA . SER A 1 108 ? -7.802 18.443 23.875 1.00 86.81 108 SER A CA 1
ATOM 798 C C . SER A 1 108 ? -6.622 17.701 23.213 1.00 86.81 108 SER A C 1
ATOM 800 O O . SER A 1 108 ? -6.673 16.481 23.009 1.00 86.81 108 SER A O 1
ATOM 802 N N . PRO A 1 109 ? -5.524 18.396 22.859 1.00 86.44 109 PRO A N 1
ATOM 803 C CA . PRO A 1 109 ? -4.319 17.747 22.339 1.00 86.44 109 PRO A CA 1
ATOM 804 C C . PRO A 1 109 ? -3.771 16.649 23.264 1.00 86.44 109 PRO A C 1
ATOM 806 O O . PRO A 1 109 ? -3.323 15.607 22.781 1.00 86.44 109 PRO A O 1
ATOM 809 N N . GLU A 1 110 ? -3.835 16.858 24.580 1.00 88.12 110 GLU A N 1
ATOM 810 C CA . GLU A 1 110 ? -3.391 15.907 25.598 1.00 88.12 110 GLU A CA 1
ATOM 811 C C . GLU A 1 110 ? -4.234 14.627 25.597 1.00 88.12 110 GLU A C 1
ATOM 813 O O . GLU A 1 110 ? -3.684 13.526 25.596 1.00 88.12 110 GLU A O 1
ATOM 818 N N . GLU A 1 111 ? -5.560 14.747 25.537 1.00 87.94 111 GLU A N 1
ATOM 819 C CA . GLU A 1 111 ? -6.461 13.593 25.450 1.00 87.94 111 GLU A CA 1
ATOM 820 C C . GLU A 1 111 ? -6.261 12.828 24.135 1.00 87.94 111 GLU A C 1
ATOM 822 O O . GLU A 1 111 ? -6.196 11.598 24.139 1.00 87.94 111 GLU A O 1
ATOM 827 N N . LYS A 1 112 ? -6.064 13.524 23.003 1.00 87.38 112 LYS A N 1
ATOM 828 C CA . LYS A 1 112 ? -5.721 12.857 21.733 1.00 87.38 112 LYS A CA 1
ATOM 829 C C . LYS A 1 112 ? -4.422 12.065 21.849 1.00 87.38 112 LYS A C 1
ATOM 831 O O . LYS A 1 112 ? -4.338 10.958 21.320 1.00 87.38 112 LYS A O 1
ATOM 836 N N . LEU A 1 113 ? -3.415 12.603 22.536 1.00 89.44 113 LEU A N 1
ATOM 837 C CA . LEU A 1 113 ? -2.163 11.891 22.780 1.00 89.44 113 LEU A CA 1
ATOM 838 C C . LEU A 1 113 ? -2.388 10.634 23.635 1.00 89.44 113 LEU A C 1
ATOM 840 O O . LEU A 1 113 ? -1.860 9.576 23.297 1.00 89.44 113 LEU A O 1
ATOM 844 N N . GLN A 1 114 ? -3.207 10.722 24.686 1.00 89.69 114 GLN A N 1
ATOM 845 C CA . GLN A 1 114 ? -3.556 9.577 25.537 1.00 89.69 114 GLN A CA 1
ATOM 846 C C . GLN A 1 114 ? -4.317 8.489 24.768 1.00 89.69 114 GLN A C 1
ATOM 848 O O . GLN A 1 114 ? -4.014 7.305 24.914 1.00 89.69 114 GLN A O 1
ATOM 853 N N . ILE A 1 115 ? -5.262 8.868 23.901 1.00 91.31 115 ILE A N 1
ATOM 854 C CA . ILE A 1 115 ? -5.993 7.928 23.039 1.00 91.31 115 ILE A CA 1
ATOM 855 C C . ILE A 1 115 ? -5.025 7.198 22.095 1.00 91.31 115 ILE A C 1
ATOM 857 O O . ILE A 1 115 ? -5.098 5.976 21.964 1.00 91.31 115 ILE A O 1
ATOM 861 N N . LYS A 1 116 ? -4.083 7.921 21.473 1.00 91.50 116 LYS A N 1
ATOM 862 C CA . LYS A 1 116 ? -3.056 7.327 20.597 1.00 91.50 116 LYS A CA 1
ATOM 863 C C . LYS A 1 116 ? -2.153 6.353 21.354 1.00 91.50 116 LYS A C 1
ATOM 865 O O . LYS A 1 116 ? -1.902 5.253 20.868 1.00 91.50 116 LYS A O 1
ATOM 870 N N . GLN A 1 117 ? -1.698 6.732 22.550 1.00 89.69 117 GLN A N 1
ATOM 871 C CA . GLN A 1 117 ? -0.902 5.858 23.419 1.00 89.69 117 GLN A CA 1
ATOM 872 C C . GLN A 1 117 ? -1.682 4.600 23.803 1.00 89.69 117 GLN A C 1
ATOM 874 O O . GLN A 1 117 ? -1.166 3.495 23.662 1.00 89.69 117 GLN A O 1
ATOM 879 N N . THR A 1 118 ? -2.956 4.759 24.166 1.00 90.31 118 THR A N 1
ATOM 880 C CA . THR A 1 118 ? -3.840 3.633 24.475 1.00 90.31 118 THR A CA 1
ATOM 881 C C . THR A 1 118 ? -3.954 2.694 23.276 1.00 90.31 118 THR A C 1
ATOM 883 O O . THR A 1 118 ? -3.757 1.494 23.431 1.00 90.31 118 THR A O 1
ATOM 886 N N . LEU A 1 119 ? -4.192 3.205 22.060 1.00 91.44 119 LEU A N 1
ATOM 887 C CA . LEU A 1 119 ? -4.228 2.359 20.861 1.00 91.44 119 LEU A CA 1
ATOM 888 C C . LEU A 1 119 ? -2.907 1.595 20.663 1.00 91.44 119 LEU A C 1
ATOM 890 O O . LEU A 1 119 ? -2.925 0.408 20.326 1.00 91.44 119 LEU A O 1
ATOM 894 N N . ASN A 1 120 ? -1.772 2.259 20.896 1.00 89.69 120 ASN A N 1
ATOM 895 C CA . ASN A 1 120 ? -0.454 1.651 20.760 1.00 89.69 120 ASN A CA 1
ATOM 896 C C . ASN A 1 120 ? -0.210 0.518 21.773 1.00 89.69 120 ASN A C 1
ATOM 898 O O . ASN A 1 120 ? 0.408 -0.487 21.424 1.00 89.69 120 ASN A O 1
ATOM 902 N N . ASP A 1 121 ? -0.734 0.632 22.991 1.00 88.19 121 ASP A N 1
ATOM 903 C CA . ASP A 1 121 ? -0.672 -0.444 23.984 1.00 88.19 121 ASP A CA 1
ATOM 904 C C . ASP A 1 121 ? -1.593 -1.608 23.595 1.00 88.19 121 ASP A C 1
ATOM 906 O O . ASP A 1 121 ? -1.188 -2.775 23.616 1.00 88.19 121 ASP A O 1
ATOM 910 N N . LEU A 1 122 ? -2.813 -1.287 23.153 1.00 89.06 122 LEU A N 1
ATOM 911 C CA . LEU A 1 122 ? -3.821 -2.269 22.754 1.00 89.06 122 LEU A CA 1
ATOM 912 C C . LEU A 1 122 ? -3.402 -3.111 21.551 1.00 89.06 122 LEU A C 1
ATOM 914 O O . LEU A 1 122 ? -3.808 -4.266 21.454 1.00 89.06 122 LEU A O 1
ATOM 918 N N . LYS A 1 123 ? -2.570 -2.589 20.645 1.00 88.00 123 LYS A N 1
ATOM 919 C CA . LYS A 1 123 ? -2.142 -3.343 19.456 1.00 88.00 123 LYS A CA 1
ATOM 920 C C . LYS A 1 123 ? -1.418 -4.647 19.805 1.00 88.00 123 LYS A C 1
ATOM 922 O O . LYS A 1 123 ? -1.410 -5.564 18.985 1.00 88.00 123 LYS A O 1
ATOM 927 N N . ASN A 1 124 ? -0.803 -4.728 20.989 1.00 87.31 124 ASN A N 1
ATOM 928 C CA . ASN A 1 124 ? -0.052 -5.894 21.458 1.00 87.31 124 ASN A CA 1
ATOM 929 C C . ASN A 1 124 ? -0.949 -6.953 22.118 1.00 87.31 124 ASN A C 1
ATOM 931 O O . ASN A 1 124 ? -0.517 -8.093 22.286 1.00 87.31 124 ASN A O 1
ATOM 935 N N . ASP A 1 125 ? -2.187 -6.601 22.468 1.00 89.12 125 ASP A N 1
ATOM 936 C CA . ASP A 1 125 ? -3.162 -7.521 23.039 1.00 89.12 125 ASP A CA 1
ATOM 937 C C . ASP A 1 125 ? -3.898 -8.288 21.916 1.00 89.12 125 ASP A C 1
ATOM 939 O O . ASP A 1 125 ? -4.519 -7.665 21.046 1.00 89.12 125 ASP A O 1
ATOM 943 N N . PRO A 1 126 ? -3.863 -9.636 21.894 1.00 88.94 126 PRO A N 1
ATOM 944 C CA . PRO A 1 126 ? -4.517 -10.423 20.847 1.00 88.94 126 PRO A CA 1
ATOM 945 C C . PRO A 1 126 ? -6.037 -10.219 20.751 1.00 88.94 126 PRO A C 1
ATOM 947 O O . PRO A 1 126 ? -6.585 -10.225 19.646 1.00 88.94 126 PRO A O 1
ATOM 950 N N . LEU A 1 127 ? -6.726 -10.036 21.883 1.00 88.44 127 LEU A N 1
ATOM 951 C CA . LEU A 1 127 ? -8.171 -9.803 21.912 1.00 88.44 127 LEU A CA 1
ATOM 952 C C . LEU A 1 127 ? -8.493 -8.406 21.390 1.00 88.44 127 LEU A C 1
ATOM 954 O O . LEU A 1 127 ? -9.379 -8.256 20.547 1.00 88.44 127 LEU A O 1
ATOM 958 N N . ALA A 1 128 ? -7.748 -7.392 21.836 1.00 90.25 128 ALA A N 1
ATOM 959 C CA . ALA A 1 128 ? -7.933 -6.033 21.340 1.00 90.25 128 ALA A CA 1
ATOM 960 C C . ALA A 1 128 ? -7.641 -5.946 19.835 1.00 90.25 128 ALA A C 1
ATOM 962 O O . ALA A 1 128 ? -8.411 -5.330 19.101 1.00 90.25 128 ALA A O 1
ATOM 963 N N . ARG A 1 129 ? -6.608 -6.643 19.341 1.00 91.19 129 ARG A N 1
ATOM 964 C CA . ARG A 1 129 ? -6.319 -6.738 17.904 1.00 91.19 129 ARG A CA 1
ATOM 965 C C . ARG A 1 129 ? -7.470 -7.376 17.124 1.00 91.19 129 ARG A C 1
ATOM 967 O O . ARG A 1 129 ? -7.828 -6.872 16.062 1.00 91.19 129 ARG A O 1
ATOM 974 N N . SER A 1 130 ? -8.093 -8.432 17.655 1.00 91.06 130 SER A N 1
ATOM 975 C CA . SER A 1 130 ? -9.301 -9.016 17.051 1.00 91.06 130 SER A CA 1
ATOM 976 C C . SER A 1 130 ? -10.433 -7.991 16.964 1.00 91.06 130 SER A C 1
ATOM 978 O O . SER A 1 130 ? -11.071 -7.869 15.921 1.00 91.06 130 SER A O 1
ATOM 980 N N . PHE A 1 131 ? -10.651 -7.198 18.020 1.00 91.81 131 PHE A N 1
ATOM 981 C CA . PHE A 1 131 ? -11.661 -6.137 18.004 1.00 91.81 131 PHE A CA 1
ATOM 982 C C . PHE A 1 131 ? -11.332 -5.011 17.024 1.00 91.81 131 PHE A C 1
ATOM 984 O O . PHE A 1 131 ? -12.249 -4.514 16.372 1.00 91.81 131 PHE A O 1
ATOM 991 N N . MET A 1 132 ? -10.059 -4.632 16.872 1.00 94.44 132 MET A N 1
ATOM 992 C CA . MET A 1 132 ? -9.632 -3.671 15.850 1.00 94.44 132 MET A CA 1
ATOM 993 C C . MET A 1 132 ? -9.975 -4.190 14.453 1.00 94.44 132 MET A C 1
ATOM 995 O O . MET A 1 132 ? -10.649 -3.498 13.695 1.00 94.44 132 MET A O 1
ATOM 999 N N . VAL A 1 133 ? -9.590 -5.430 14.134 1.00 94.62 133 VAL A N 1
ATOM 1000 C CA . VAL A 1 133 ? -9.903 -6.041 12.834 1.00 94.62 133 VAL A CA 1
ATOM 1001 C C . VAL A 1 133 ? -11.414 -6.114 12.628 1.00 94.62 133 VAL A C 1
ATOM 1003 O O . VAL A 1 133 ? -11.903 -5.668 11.602 1.00 94.62 133 VAL A O 1
ATOM 1006 N N . GLU A 1 134 ? -12.195 -6.604 13.590 1.00 93.50 134 GLU A N 1
ATOM 1007 C CA . GLU A 1 134 ? -13.658 -6.647 13.457 1.00 93.50 134 GLU A CA 1
ATOM 1008 C C . GLU A 1 134 ? -14.279 -5.264 13.233 1.00 93.50 134 GLU A C 1
ATOM 1010 O O . GLU A 1 134 ? -15.150 -5.114 12.377 1.00 93.50 134 GLU A O 1
ATOM 1015 N N . THR A 1 135 ? -13.824 -4.259 13.982 1.00 94.50 135 THR A N 1
ATOM 1016 C CA . THR A 1 135 ? -14.361 -2.894 13.915 1.00 94.50 135 THR A CA 1
ATOM 1017 C C . THR A 1 135 ? -14.018 -2.219 12.592 1.00 94.50 135 THR A C 1
ATOM 1019 O O . THR A 1 135 ? -14.859 -1.518 12.039 1.00 94.50 135 THR A O 1
ATOM 1022 N N . PHE A 1 136 ? -12.831 -2.481 12.038 1.00 95.50 136 PHE A N 1
ATOM 1023 C CA . PHE A 1 136 ? -12.407 -1.956 10.737 1.00 95.50 136 PHE A CA 1
ATOM 1024 C C . PHE A 1 136 ? -13.345 -2.379 9.594 1.00 95.50 136 PHE A C 1
ATOM 1026 O O . PHE A 1 136 ? -13.536 -1.635 8.639 1.00 95.50 136 PHE A O 1
ATOM 1033 N N . PHE A 1 137 ? -13.974 -3.554 9.707 1.00 94.50 137 PHE A N 1
ATOM 1034 C CA . PHE A 1 137 ? -14.926 -4.083 8.722 1.00 94.50 137 PHE A CA 1
ATOM 1035 C C . PHE A 1 137 ? -16.389 -4.031 9.202 1.00 94.50 137 PHE A C 1
ATOM 1037 O O . PHE A 1 137 ? -17.245 -4.725 8.643 1.00 94.50 137 PHE A O 1
ATOM 1044 N N . ALA A 1 138 ? -16.702 -3.257 10.247 1.00 91.12 138 ALA A N 1
ATOM 1045 C CA . ALA A 1 138 ? -18.044 -3.190 10.822 1.00 91.12 138 ALA A CA 1
ATOM 1046 C C . ALA A 1 138 ? -19.012 -2.413 9.914 1.00 91.12 138 ALA A C 1
ATOM 1048 O O . ALA A 1 138 ? -19.194 -1.203 10.047 1.00 91.12 138 ALA A O 1
ATOM 1049 N N . ALA A 1 139 ? -19.664 -3.126 8.993 1.00 87.44 139 ALA A N 1
ATOM 1050 C CA . ALA A 1 139 ? -20.638 -2.552 8.061 1.00 87.44 139 ALA A CA 1
ATOM 1051 C C . ALA A 1 139 ? -21.876 -1.952 8.759 1.00 87.44 139 ALA A C 1
ATOM 1053 O O . ALA A 1 139 ? -22.507 -1.045 8.225 1.00 87.44 139 ALA A O 1
ATOM 1054 N N . ASP A 1 140 ? -22.221 -2.441 9.952 1.00 91.00 140 ASP A N 1
ATOM 1055 C CA . ASP A 1 140 ? -23.304 -1.925 10.794 1.00 91.00 140 ASP A CA 1
ATOM 1056 C C . ASP A 1 140 ? -22.913 -0.657 11.573 1.00 91.00 140 ASP A C 1
ATOM 1058 O O . ASP A 1 140 ? -23.784 0.058 12.069 1.00 91.00 140 ASP A O 1
ATOM 1062 N N . LYS A 1 141 ? -21.611 -0.358 11.672 1.00 91.12 141 LYS A N 1
ATOM 1063 C CA . LYS A 1 141 ? -21.064 0.797 12.397 1.00 91.12 141 LYS A CA 1
ATOM 1064 C C . LYS A 1 141 ? -19.965 1.495 11.578 1.00 91.12 141 LYS A C 1
ATOM 1066 O O . LYS A 1 141 ? -18.832 1.607 12.057 1.00 91.12 141 LYS A O 1
ATOM 1071 N N . PRO A 1 142 ? -20.275 2.020 10.377 1.00 91.31 142 PRO A N 1
ATOM 1072 C CA . PRO A 1 142 ? -19.269 2.583 9.473 1.00 91.31 142 PRO A CA 1
ATOM 1073 C C . PRO A 1 142 ? -18.486 3.737 10.106 1.00 91.31 142 PRO A C 1
ATOM 1075 O O . PRO A 1 142 ? -17.287 3.865 9.886 1.00 91.31 142 PRO A O 1
ATOM 1078 N N . GLN A 1 143 ? -19.115 4.518 10.990 1.00 92.69 143 GLN A N 1
ATOM 1079 C CA . GLN A 1 143 ? -18.417 5.624 11.642 1.00 92.69 143 GLN A CA 1
ATOM 1080 C C . GLN A 1 143 ? -17.345 5.152 12.634 1.00 92.69 143 GLN A C 1
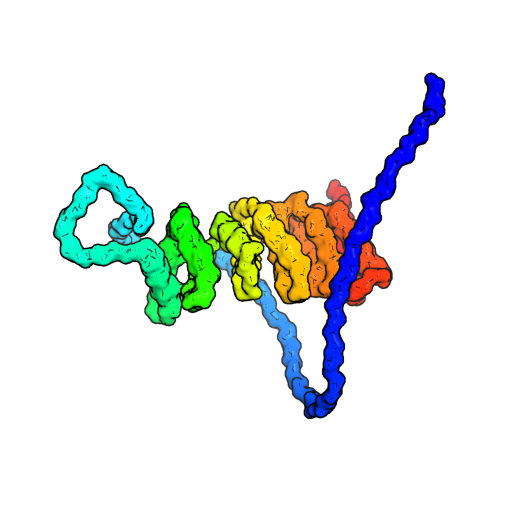ATOM 1082 O O . GLN A 1 143 ? -16.397 5.889 12.897 1.00 92.69 143 GLN A O 1
ATOM 1087 N N . LEU A 1 144 ? -17.487 3.954 13.217 1.00 93.12 144 LEU A N 1
ATOM 1088 C CA . LEU A 1 144 ? -16.442 3.384 14.072 1.00 93.12 144 LEU A CA 1
ATOM 1089 C C . LEU A 1 144 ? -15.283 2.848 13.234 1.00 93.12 144 LEU A C 1
ATOM 1091 O O . LEU A 1 144 ? -14.137 3.041 13.626 1.00 93.12 144 LEU A O 1
ATOM 1095 N N . ALA A 1 145 ? -15.570 2.235 12.083 1.00 93.56 145 ALA A N 1
ATOM 1096 C CA . ALA A 1 145 ? -14.546 1.810 11.133 1.00 93.56 145 ALA A CA 1
ATOM 1097 C C . ALA A 1 145 ? -13.708 3.005 10.645 1.00 93.56 145 ALA A C 1
ATOM 1099 O O . ALA A 1 145 ? -12.480 2.963 10.704 1.00 93.56 145 ALA A O 1
ATOM 1100 N N . GLU A 1 146 ? -14.366 4.103 10.261 1.00 93.56 146 GLU A N 1
ATOM 1101 C CA . GLU A 1 146 ? -13.711 5.356 9.862 1.00 93.56 146 GLU A CA 1
ATOM 1102 C C . GLU A 1 146 ? -12.869 5.952 10.994 1.00 93.56 146 GLU A C 1
ATOM 1104 O O . GLU A 1 146 ? -11.718 6.329 10.778 1.00 93.56 146 GLU A O 1
ATOM 1109 N N . SER A 1 147 ? -13.416 5.994 12.215 1.00 94.31 147 SER A N 1
ATOM 1110 C CA . SER A 1 147 ? -12.701 6.511 13.391 1.00 94.31 147 SER A CA 1
ATOM 1111 C C . SER A 1 147 ? -11.475 5.661 13.718 1.00 94.31 147 SER A C 1
ATOM 1113 O O . SER A 1 147 ? -10.427 6.207 14.047 1.00 94.31 147 SER A O 1
ATOM 1115 N N . LEU A 1 148 ? -11.576 4.333 13.595 1.00 95.69 148 LEU A N 1
ATOM 1116 C CA . LEU A 1 148 ? -10.448 3.429 13.796 1.00 95.69 148 LEU A CA 1
ATOM 1117 C C . LEU A 1 148 ? -9.373 3.623 12.726 1.00 95.69 148 LEU A C 1
ATOM 1119 O O . LEU A 1 148 ? -8.203 3.739 13.069 1.00 95.69 148 LEU A O 1
ATOM 1123 N N . TYR A 1 149 ? -9.748 3.677 11.449 1.00 95.56 149 TYR A N 1
ATOM 1124 C CA . TYR A 1 149 ? -8.801 3.938 10.366 1.00 95.56 149 TYR A CA 1
ATOM 1125 C C . TYR A 1 149 ? -8.078 5.280 10.557 1.00 95.56 149 TYR A C 1
ATOM 1127 O O . TYR A 1 149 ? -6.848 5.323 10.501 1.00 95.56 149 TYR A O 1
ATOM 1135 N N . GLY A 1 150 ? -8.821 6.350 10.862 1.00 93.88 150 GLY A N 1
ATOM 1136 C CA . GLY A 1 150 ? -8.249 7.661 11.174 1.00 93.88 150 GLY A CA 1
ATOM 1137 C C . GLY A 1 150 ? -7.303 7.605 12.370 1.00 93.88 150 GLY A C 1
ATOM 1138 O O . GLY A 1 150 ? -6.182 8.096 12.287 1.00 93.88 150 GLY A O 1
ATOM 1139 N N . LEU A 1 151 ? -7.700 6.917 13.445 1.00 94.19 151 LEU A N 1
ATOM 1140 C CA . LEU A 1 151 ? -6.866 6.784 14.634 1.00 94.19 151 LEU A CA 1
ATOM 1141 C C . LEU A 1 151 ? -5.587 5.977 14.370 1.00 94.19 151 LEU A C 1
ATOM 1143 O O . LEU A 1 151 ? -4.538 6.358 14.877 1.00 94.19 151 LEU A O 1
ATOM 1147 N N . ILE A 1 152 ? -5.639 4.902 13.573 1.00 95.19 152 ILE A N 1
ATOM 1148 C CA . ILE A 1 152 ? -4.451 4.128 13.168 1.00 95.19 152 ILE A CA 1
ATOM 1149 C C . ILE A 1 152 ? -3.453 5.040 12.443 1.00 95.19 152 ILE A C 1
ATOM 1151 O O . ILE A 1 152 ? -2.269 5.023 12.780 1.00 95.19 152 ILE A O 1
ATOM 1155 N N . ARG A 1 153 ? -3.926 5.865 11.496 1.00 93.56 153 ARG A N 1
ATOM 1156 C CA . ARG A 1 153 ? -3.081 6.832 10.774 1.00 93.56 153 ARG A CA 1
ATOM 1157 C C . ARG A 1 153 ? -2.517 7.903 11.699 1.00 93.56 153 ARG A C 1
ATOM 1159 O O . ARG A 1 153 ? -1.318 8.150 11.711 1.00 93.56 153 ARG A O 1
ATOM 1166 N N . ASP A 1 154 ? -3.373 8.521 12.503 1.00 91.56 154 ASP A N 1
ATOM 1167 C CA . ASP A 1 154 ? -2.997 9.617 13.394 1.00 91.56 154 ASP A CA 1
ATOM 1168 C C . ASP A 1 154 ? -2.049 9.183 14.514 1.00 91.56 154 ASP A C 1
ATOM 1170 O O . ASP A 1 154 ? -1.250 9.992 14.998 1.00 91.56 154 ASP A O 1
ATOM 1174 N N . ALA A 1 155 ? -2.183 7.943 14.982 1.00 90.75 155 ALA A N 1
ATOM 1175 C CA . ALA A 1 155 ? -1.294 7.335 15.963 1.00 90.75 155 ALA A CA 1
A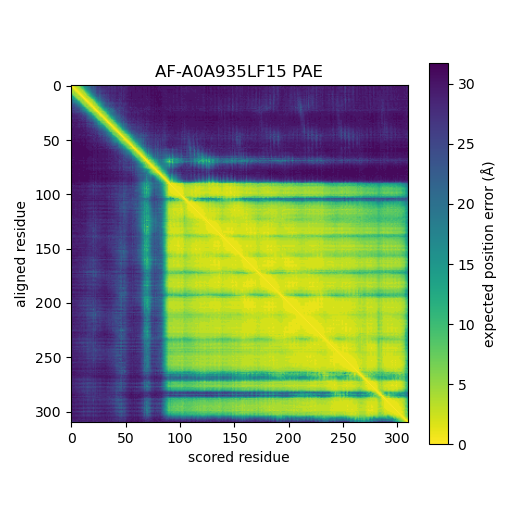TOM 1176 C C . ALA A 1 155 ? 0.030 6.868 15.348 1.00 90.75 155 ALA A C 1
ATOM 1178 O O . ALA A 1 155 ? 0.886 6.401 16.095 1.00 90.75 155 ALA A O 1
ATOM 1179 N N . ASP A 1 156 ? 0.192 6.986 14.025 1.00 89.62 156 ASP A N 1
ATOM 1180 C CA . ASP A 1 156 ? 1.335 6.456 13.285 1.00 89.62 156 ASP A CA 1
ATOM 1181 C C . ASP A 1 156 ? 1.554 4.965 13.596 1.00 89.62 156 ASP A C 1
ATOM 1183 O O . ASP A 1 156 ? 2.659 4.503 13.888 1.00 89.62 156 ASP A O 1
ATOM 1187 N N . LEU A 1 157 ? 0.458 4.197 13.631 1.00 90.38 157 LEU A N 1
ATOM 1188 C CA . LEU A 1 157 ? 0.473 2.818 14.107 1.00 90.38 157 LEU A CA 1
ATOM 1189 C C . LEU A 1 157 ? 1.048 1.876 13.042 1.00 90.38 157 LEU A C 1
ATOM 1191 O O . LEU A 1 157 ? 0.331 1.148 12.353 1.00 90.38 157 LEU A O 1
ATOM 1195 N N . LYS A 1 158 ? 2.375 1.858 12.936 1.00 90.56 158 LYS A N 1
ATOM 1196 C CA . LYS A 1 158 ? 3.127 1.010 12.010 1.00 90.56 158 LYS A CA 1
ATOM 1197 C C . LYS A 1 158 ? 3.244 -0.435 12.508 1.00 90.56 158 LYS A C 1
ATOM 1199 O O . LYS A 1 158 ? 4.302 -0.887 12.946 1.00 90.56 158 LYS A O 1
ATOM 1204 N N . ASP A 1 159 ? 2.135 -1.170 12.500 1.00 92.94 159 ASP A N 1
ATOM 1205 C CA . ASP A 1 159 ? 2.081 -2.550 12.996 1.00 92.94 159 ASP A CA 1
ATOM 1206 C C . ASP A 1 159 ? 1.840 -3.566 11.870 1.00 92.94 159 ASP A C 1
ATOM 1208 O O . ASP A 1 159 ? 0.742 -3.681 11.323 1.00 92.94 159 ASP A O 1
ATOM 1212 N N . VAL A 1 160 ? 2.886 -4.334 11.545 1.00 94.81 160 VAL A N 1
ATOM 1213 C CA . VAL A 1 160 ? 2.843 -5.360 10.490 1.00 94.81 160 VAL A CA 1
ATOM 1214 C C . VAL A 1 160 ? 1.808 -6.442 10.806 1.00 94.81 160 VAL A C 1
ATOM 1216 O O . VAL A 1 160 ? 1.049 -6.828 9.924 1.00 94.81 160 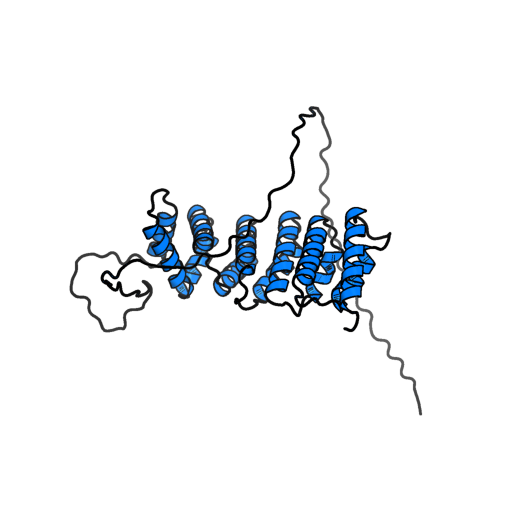VAL A O 1
ATOM 1219 N N . ALA A 1 161 ? 1.722 -6.905 12.056 1.00 94.19 161 ALA A N 1
ATOM 1220 C CA . ALA A 1 161 ? 0.826 -8.000 12.427 1.00 94.19 161 ALA A CA 1
ATOM 1221 C C . ALA A 1 161 ? -0.652 -7.580 12.386 1.00 94.19 161 ALA A C 1
ATOM 1223 O O . ALA A 1 161 ? -1.516 -8.376 12.013 1.00 94.19 161 ALA A O 1
ATOM 1224 N N . LEU A 1 162 ? -0.957 -6.329 12.745 1.00 95.12 162 LEU A N 1
ATOM 1225 C CA . LEU A 1 162 ? -2.291 -5.761 12.559 1.00 95.12 162 LEU A CA 1
ATOM 1226 C C . LEU A 1 162 ? -2.657 -5.702 11.070 1.00 95.12 162 LEU A C 1
ATOM 1228 O O . LEU A 1 162 ? -3.741 -6.156 10.703 1.00 95.12 162 LEU A O 1
ATOM 1232 N N . LEU A 1 163 ? -1.759 -5.200 10.213 1.00 96.12 163 LEU A N 1
ATOM 1233 C CA . LEU A 1 163 ? -2.009 -5.122 8.769 1.00 96.12 163 LEU A CA 1
ATOM 1234 C C . LEU A 1 163 ? -2.207 -6.494 8.132 1.00 96.12 163 LEU A C 1
ATOM 1236 O O . LEU A 1 163 ? -3.120 -6.662 7.327 1.00 96.12 163 LEU A O 1
ATOM 1240 N N . GLU A 1 164 ? -1.420 -7.493 8.525 1.00 96.12 164 GLU A N 1
ATOM 1241 C CA . GLU A 1 164 ? -1.631 -8.876 8.090 1.00 96.12 164 GLU A CA 1
ATOM 1242 C C . GLU A 1 164 ? -3.016 -9.399 8.495 1.00 96.12 164 GLU A C 1
ATOM 1244 O O . GLU A 1 164 ? -3.688 -10.047 7.692 1.00 96.12 164 GLU A O 1
ATOM 1249 N N . GLY A 1 165 ? -3.481 -9.072 9.706 1.00 95.31 165 GLY A N 1
ATOM 1250 C CA . GLY A 1 165 ? -4.832 -9.401 10.163 1.00 95.31 165 GLY A CA 1
ATOM 1251 C C . GLY A 1 165 ? -5.930 -8.742 9.322 1.00 95.31 165 GLY A C 1
ATOM 1252 O O . GLY A 1 165 ? -6.902 -9.404 8.948 1.00 95.31 165 GLY A O 1
ATOM 1253 N N . LEU A 1 166 ? -5.760 -7.462 8.972 1.00 96.69 166 LEU A N 1
ATOM 1254 C CA . LEU A 1 166 ? -6.686 -6.738 8.095 1.00 96.69 166 LEU A CA 1
ATOM 1255 C C . LEU A 1 166 ? -6.711 -7.340 6.684 1.00 96.69 166 LEU A C 1
ATOM 1257 O O . LEU A 1 166 ? -7.786 -7.605 6.152 1.00 96.69 166 LEU A O 1
ATOM 1261 N N . ILE A 1 167 ? -5.543 -7.637 6.110 1.00 97.19 167 ILE A N 1
ATOM 1262 C CA . ILE A 1 167 ? -5.399 -8.266 4.788 1.00 97.19 167 ILE A CA 1
ATOM 1263 C C . ILE A 1 167 ? -6.063 -9.643 4.746 1.00 97.19 167 ILE A C 1
ATOM 1265 O O . ILE A 1 167 ? -6.801 -9.958 3.808 1.00 97.19 167 ILE A O 1
ATOM 1269 N N . GLN A 1 168 ? -5.827 -10.470 5.766 1.00 95.19 168 GLN A N 1
ATOM 1270 C CA . GLN A 1 168 ? -6.422 -11.801 5.848 1.00 95.19 168 GLN A CA 1
ATOM 1271 C C . GLN A 1 168 ? -7.952 -11.717 5.885 1.00 95.19 168 GLN A C 1
ATOM 1273 O O . GLN A 1 168 ? -8.637 -12.544 5.280 1.00 95.19 168 GLN A O 1
ATOM 1278 N N . ARG A 1 169 ? -8.499 -10.707 6.573 1.00 94.06 169 ARG A N 1
ATOM 1279 C CA . ARG A 1 169 ? -9.939 -10.464 6.623 1.00 94.06 169 ARG A CA 1
ATOM 1280 C C . ARG A 1 169 ? -10.481 -9.955 5.286 1.00 94.06 169 AR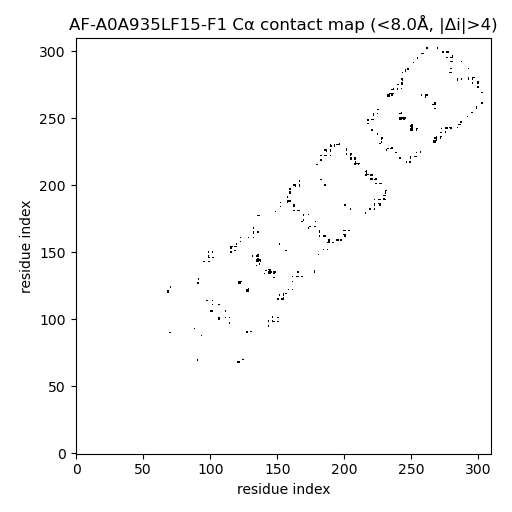G A C 1
ATOM 1282 O O . ARG A 1 169 ? -11.474 -10.517 4.815 1.00 94.06 169 ARG A O 1
ATOM 1289 N N . ASP A 1 170 ? -9.829 -8.971 4.669 1.00 94.00 170 ASP A N 1
ATOM 1290 C CA . ASP A 1 170 ? -10.226 -8.399 3.373 1.00 94.00 170 ASP A CA 1
ATOM 1291 C C . ASP A 1 170 ? -10.271 -9.473 2.283 1.00 94.00 170 ASP A C 1
ATOM 1293 O O . ASP A 1 170 ? -11.267 -9.600 1.580 1.00 94.00 170 ASP A O 1
ATOM 1297 N N . SER A 1 171 ? -9.279 -10.368 2.261 1.00 89.38 171 SER A N 1
ATOM 1298 C CA . SER A 1 171 ? -9.194 -11.488 1.310 1.00 89.38 171 SER A CA 1
ATOM 1299 C C . SER A 1 171 ? -10.421 -12.416 1.323 1.00 89.38 171 SER A C 1
ATOM 1301 O O . SER A 1 171 ? -10.664 -13.136 0.357 1.00 89.38 171 SER A O 1
ATOM 1303 N N . THR A 1 172 ? -11.208 -12.427 2.408 1.00 89.00 172 THR A N 1
ATOM 1304 C CA . THR A 1 172 ? -12.440 -13.231 2.504 1.00 89.00 172 THR A CA 1
ATOM 1305 C C . THR A 1 172 ? -13.694 -12.494 2.040 1.00 89.00 172 THR A C 1
ATOM 1307 O O . THR A 1 172 ? -14.654 -13.140 1.619 1.00 89.00 172 THR A O 1
ATOM 1310 N N . ARG A 1 173 ? -13.728 -11.163 2.178 1.00 86.38 173 ARG A N 1
ATOM 1311 C CA . ARG A 1 173 ? -14.893 -10.305 1.905 1.00 86.38 173 ARG A CA 1
ATOM 1312 C C . ARG A 1 173 ? -14.418 -8.891 1.538 1.00 86.38 173 ARG A C 1
ATOM 1314 O O . ARG A 1 173 ? -14.593 -7.981 2.349 1.00 86.38 173 ARG A O 1
ATOM 1321 N N . PRO A 1 174 ? -13.806 -8.711 0.359 1.00 87.81 174 PRO A N 1
ATOM 1322 C CA . PRO A 1 174 ? -13.216 -7.434 -0.004 1.00 87.81 174 PRO A CA 1
ATOM 1323 C C . PRO A 1 174 ? -14.309 -6.406 -0.294 1.00 87.81 174 PRO A C 1
ATOM 1325 O O . PRO A 1 174 ? -15.342 -6.719 -0.894 1.00 87.81 174 PRO A O 1
ATOM 1328 N N . THR A 1 175 ? -14.070 -5.165 0.113 1.00 90.31 175 THR A N 1
ATOM 1329 C CA . THR A 1 175 ? -14.873 -4.006 -0.292 1.00 90.31 175 THR A CA 1
ATOM 1330 C C . THR A 1 175 ? -13.941 -2.930 -0.826 1.00 90.31 175 THR A C 1
ATOM 1332 O O . THR A 1 175 ? -12.820 -2.801 -0.347 1.00 90.31 175 THR A O 1
ATOM 1335 N N . ALA A 1 176 ? -14.396 -2.111 -1.778 1.00 89.31 176 ALA A N 1
ATOM 1336 C CA . ALA A 1 176 ? -13.552 -1.052 -2.339 1.00 89.31 176 ALA A CA 1
ATOM 1337 C C . ALA A 1 176 ? -12.998 -0.106 -1.254 1.00 89.31 176 ALA A C 1
ATOM 1339 O O . ALA A 1 176 ? -11.833 0.280 -1.310 1.00 89.31 176 ALA A O 1
ATOM 1340 N N . ALA A 1 177 ? -13.811 0.213 -0.239 1.00 89.75 177 ALA A N 1
ATOM 1341 C CA . ALA A 1 177 ? -13.408 1.058 0.882 1.00 89.75 177 ALA A CA 1
ATOM 1342 C C . ALA A 1 177 ? -12.336 0.389 1.760 1.00 89.75 177 ALA A C 1
ATOM 1344 O O . ALA A 1 177 ? -11.291 0.989 2.000 1.00 89.75 177 ALA A O 1
ATOM 1345 N N . SER A 1 178 ? -12.551 -0.861 2.191 1.00 92.75 178 SER A N 1
ATOM 1346 C CA . SER A 1 178 ? -11.575 -1.579 3.025 1.00 92.75 178 SER A CA 1
ATOM 1347 C C . SER A 1 178 ? -10.261 -1.816 2.288 1.00 92.75 178 SER A C 1
ATOM 1349 O O . SER A 1 178 ? -9.195 -1.563 2.847 1.00 92.75 178 SER A O 1
ATOM 1351 N N . THR A 1 179 ? -10.325 -2.220 1.017 1.00 94.44 179 THR A N 1
ATOM 1352 C CA . THR A 1 179 ? -9.146 -2.413 0.173 1.00 94.44 179 THR A CA 1
ATOM 1353 C C . THR A 1 179 ? -8.351 -1.111 0.038 1.00 94.44 179 THR A C 1
ATOM 1355 O O . THR A 1 179 ? -7.138 -1.125 0.248 1.00 94.44 179 THR A O 1
ATOM 1358 N N . ALA A 1 180 ? -9.010 0.020 -0.240 1.00 93.12 180 ALA A N 1
ATOM 1359 C CA . ALA A 1 180 ? -8.349 1.321 -0.347 1.00 93.12 180 ALA A CA 1
ATOM 1360 C C . ALA A 1 180 ? -7.684 1.749 0.972 1.00 93.12 180 ALA A C 1
ATOM 1362 O O . ALA A 1 180 ? -6.515 2.135 0.967 1.00 93.12 180 ALA A O 1
ATOM 1363 N N . SER A 1 181 ? -8.386 1.621 2.103 1.00 94.94 181 SER A N 1
ATOM 1364 C CA . SER A 1 181 ? -7.830 1.943 3.421 1.00 94.94 181 SER A CA 1
ATOM 1365 C C . SER A 1 181 ? -6.630 1.062 3.774 1.00 94.94 181 SER A C 1
ATOM 1367 O O . SER A 1 181 ? -5.639 1.572 4.282 1.00 94.94 181 SER A O 1
ATOM 1369 N N . ILE A 1 182 ? -6.664 -0.241 3.474 1.00 96.62 182 ILE A N 1
ATOM 1370 C CA . ILE A 1 182 ? -5.524 -1.141 3.724 1.00 96.62 182 ILE A CA 1
ATOM 1371 C C . ILE A 1 182 ? -4.321 -0.754 2.860 1.00 96.62 182 ILE A C 1
ATOM 1373 O O . ILE A 1 182 ? -3.204 -0.711 3.366 1.00 96.62 182 ILE A O 1
ATOM 1377 N N . VAL A 1 183 ? -4.528 -0.460 1.574 1.00 96.31 183 VAL A N 1
ATOM 1378 C CA . VAL A 1 183 ? -3.440 -0.048 0.671 1.00 96.31 183 VAL A CA 1
ATOM 1379 C C . VAL A 1 183 ? -2.801 1.264 1.134 1.00 96.31 183 VAL A C 1
ATOM 1381 O O . VAL A 1 183 ? -1.577 1.377 1.112 1.00 96.31 183 VAL A O 1
ATOM 1384 N N . ASP A 1 184 ? -3.594 2.225 1.610 1.00 95.44 184 ASP A N 1
ATOM 1385 C CA . ASP A 1 184 ? -3.087 3.468 2.202 1.00 95.44 184 ASP A CA 1
ATOM 1386 C C . ASP A 1 184 ? -2.293 3.216 3.497 1.00 95.44 184 ASP A C 1
ATOM 1388 O O . ASP A 1 184 ? -1.197 3.751 3.649 1.00 95.44 184 ASP A O 1
ATOM 1392 N N . LEU A 1 185 ? -2.756 2.328 4.384 1.00 96.06 185 LEU A N 1
ATOM 1393 C CA . LEU A 1 185 ? -1.982 1.954 5.575 1.00 96.06 185 LEU A CA 1
ATOM 1394 C C . LEU A 1 185 ? -0.665 1.236 5.227 1.00 96.06 185 LEU A C 1
ATOM 1396 O O . LEU A 1 185 ? 0.335 1.399 5.923 1.00 96.06 185 LEU A O 1
ATOM 1400 N N . VAL A 1 186 ? -0.631 0.453 4.145 1.00 96.12 186 VAL A N 1
ATOM 1401 C CA . VAL A 1 186 ? 0.604 -0.176 3.645 1.00 96.12 186 VAL A CA 1
ATOM 1402 C C . VAL A 1 186 ? 1.559 0.859 3.040 1.00 96.12 186 VAL A C 1
ATOM 1404 O O . VAL A 1 186 ? 2.774 0.753 3.229 1.00 96.12 186 VAL A O 1
ATOM 1407 N N . ALA A 1 187 ? 1.039 1.876 2.348 1.00 93.56 187 ALA A N 1
ATOM 1408 C CA . ALA A 1 187 ? 1.838 3.004 1.866 1.00 93.56 187 ALA A CA 1
ATOM 1409 C C . ALA A 1 187 ? 2.546 3.699 3.030 1.00 93.56 187 ALA A C 1
ATOM 1411 O O . ALA A 1 187 ? 3.753 3.935 3.011 1.00 93.56 187 ALA A O 1
ATOM 1412 N N . ASP A 1 188 ? 1.773 3.950 4.081 1.00 92.88 188 ASP A N 1
ATOM 1413 C CA . ASP A 1 188 ? 2.223 4.587 5.300 1.00 92.88 188 ASP A CA 1
ATOM 1414 C C . ASP A 1 188 ? 3.278 3.730 6.030 1.00 92.88 188 ASP A C 1
ATOM 1416 O O . ASP A 1 188 ? 4.341 4.234 6.400 1.00 92.88 188 ASP A O 1
ATOM 1420 N N . LEU A 1 189 ? 3.066 2.410 6.125 1.00 91.12 189 LEU A N 1
ATOM 1421 C CA . LEU A 1 189 ? 4.042 1.430 6.630 1.00 91.12 189 LEU A CA 1
ATOM 1422 C C . LEU A 1 189 ? 5.380 1.479 5.872 1.00 91.12 189 LEU A C 1
ATOM 1424 O O . LEU A 1 189 ? 6.444 1.432 6.488 1.00 91.12 189 LEU A O 1
ATOM 1428 N N . SER A 1 190 ? 5.327 1.618 4.544 1.00 88.44 190 SER A N 1
ATOM 1429 C CA . SER A 1 190 ? 6.500 1.598 3.654 1.00 88.44 190 SER A CA 1
ATOM 1430 C C . SER A 1 190 ? 7.440 2.793 3.852 1.00 88.44 190 SER A C 1
ATOM 1432 O O . SER A 1 190 ? 8.551 2.805 3.324 1.00 88.44 190 SER A O 1
ATOM 1434 N N . THR A 1 191 ? 7.029 3.806 4.619 1.00 88.50 191 THR A N 1
ATOM 1435 C CA . THR A 1 191 ? 7.886 4.945 4.979 1.00 88.50 191 THR A CA 1
ATOM 1436 C C . THR A 1 191 ? 8.901 4.608 6.079 1.00 88.50 191 THR A C 1
ATOM 1438 O O . THR A 1 191 ? 9.902 5.315 6.228 1.00 88.50 191 THR A O 1
ATOM 1441 N N . GLN A 1 192 ? 8.690 3.522 6.835 1.00 87.31 192 GLN A N 1
ATOM 1442 C CA . GLN A 1 192 ? 9.540 3.141 7.961 1.00 87.31 192 GLN A CA 1
ATOM 1443 C C . GLN A 1 192 ? 10.562 2.067 7.570 1.00 87.31 192 GLN A C 1
ATOM 1445 O O . GLN A 1 192 ? 10.219 0.974 7.124 1.00 87.31 192 GLN A O 1
ATOM 1450 N N . LYS A 1 193 ? 11.849 2.357 7.796 1.00 81.12 193 LYS A N 1
ATOM 1451 C CA . LYS A 1 193 ? 12.944 1.495 7.324 1.00 81.12 193 LYS A CA 1
ATOM 1452 C C . LYS A 1 193 ? 13.170 0.229 8.144 1.00 81.12 193 LYS A C 1
ATOM 1454 O O . LYS A 1 193 ? 13.604 -0.774 7.589 1.00 81.12 193 LYS A O 1
ATOM 1459 N N . ASP A 1 194 ? 12.872 0.284 9.438 1.00 86.88 194 ASP A N 1
ATOM 1460 C CA . ASP A 1 194 ? 13.265 -0.753 10.400 1.00 86.88 194 ASP A CA 1
ATOM 1461 C C . ASP A 1 194 ? 12.203 -1.846 10.593 1.00 86.88 194 ASP A C 1
ATOM 1463 O O . ASP A 1 194 ? 12.349 -2.722 11.445 1.00 86.88 194 ASP A O 1
ATOM 1467 N N . LEU A 1 195 ? 11.119 -1.809 9.815 1.00 89.06 195 LEU A N 1
ATOM 1468 C CA . LEU A 1 195 ? 10.073 -2.820 9.902 1.00 89.06 195 LEU A CA 1
ATOM 1469 C C . LEU A 1 195 ? 10.446 -4.086 9.124 1.00 89.06 195 LEU A C 1
ATOM 1471 O O . LEU A 1 195 ? 11.016 -4.003 8.028 1.00 89.06 195 LEU A O 1
ATOM 1475 N N . PRO A 1 196 ? 10.081 -5.268 9.652 1.00 92.38 196 PRO A N 1
ATOM 1476 C CA . PRO A 1 196 ? 10.324 -6.522 8.964 1.00 92.38 196 PRO A CA 1
ATOM 1477 C C . PRO A 1 196 ? 9.486 -6.620 7.686 1.00 92.38 196 PRO A C 1
ATOM 1479 O O . PRO A 1 196 ? 8.333 -6.190 7.629 1.00 92.38 196 PRO A O 1
ATOM 1482 N N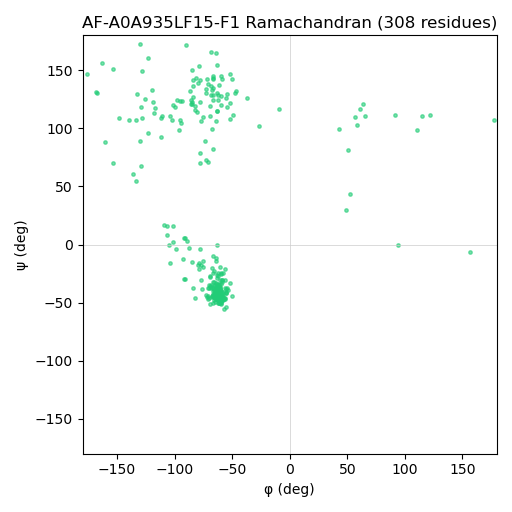 . TYR A 1 197 ? 10.061 -7.256 6.667 1.00 94.88 197 TYR A N 1
ATOM 1483 C CA . TYR A 1 197 ? 9.320 -7.662 5.478 1.00 94.88 197 TYR A CA 1
ATOM 1484 C C . TYR A 1 197 ? 8.206 -8.659 5.833 1.00 94.88 197 TYR A C 1
ATOM 1486 O O . TYR A 1 197 ? 8.432 -9.622 6.567 1.00 94.88 197 TYR A O 1
ATOM 1494 N N . SER A 1 198 ? 7.035 -8.468 5.230 1.00 96.88 198 SER A N 1
ATOM 1495 C CA . SER A 1 198 ? 5.892 -9.375 5.268 1.00 96.88 198 SER A CA 1
ATOM 1496 C C . SER A 1 198 ? 5.581 -9.887 3.863 1.00 96.88 198 SER A C 1
ATOM 1498 O O . SER A 1 198 ? 5.164 -9.144 2.969 1.00 96.88 198 SER A O 1
ATOM 1500 N N . ALA A 1 199 ? 5.704 -11.203 3.690 1.00 96.62 199 ALA A N 1
ATOM 1501 C CA . ALA A 1 199 ? 5.275 -11.883 2.470 1.00 96.62 199 ALA A CA 1
ATOM 1502 C C . ALA A 1 199 ? 3.751 -11.816 2.263 1.00 96.62 199 ALA A C 1
ATOM 1504 O O . ALA A 1 199 ? 3.268 -11.977 1.143 1.00 96.62 199 ALA A O 1
ATOM 1505 N N . THR A 1 200 ? 2.982 -11.607 3.335 1.00 97.38 200 THR A N 1
ATOM 1506 C CA . THR A 1 200 ? 1.524 -11.449 3.274 1.00 97.38 200 THR A CA 1
ATOM 1507 C C . THR A 1 200 ? 1.156 -10.120 2.625 1.00 97.38 200 THR A C 1
ATOM 1509 O O . THR A 1 200 ? 0.333 -10.115 1.710 1.00 97.38 200 THR A O 1
ATOM 1512 N N . ILE A 1 201 ? 1.816 -9.025 3.023 1.00 97.69 201 ILE A N 1
ATOM 1513 C CA . ILE A 1 201 ? 1.622 -7.698 2.420 1.00 97.69 201 ILE A CA 1
ATOM 1514 C C . ILE A 1 201 ? 2.021 -7.711 0.941 1.00 97.69 201 ILE A C 1
ATOM 1516 O O . ILE A 1 201 ? 1.224 -7.321 0.091 1.00 97.69 201 ILE A O 1
ATOM 1520 N N . ASP A 1 202 ? 3.211 -8.222 0.611 1.00 97.38 202 ASP A N 1
ATOM 1521 C CA . ASP A 1 202 ? 3.669 -8.304 -0.784 1.00 97.38 202 ASP A CA 1
ATOM 1522 C C . ASP A 1 202 ? 2.711 -9.131 -1.654 1.00 97.38 202 ASP A C 1
ATOM 1524 O O . ASP A 1 202 ? 2.295 -8.678 -2.719 1.00 97.38 202 ASP A O 1
ATOM 1528 N N . ARG A 1 203 ? 2.272 -10.308 -1.182 1.00 97.00 203 ARG A N 1
ATOM 1529 C CA . ARG A 1 203 ? 1.311 -11.140 -1.923 1.00 97.00 203 ARG A CA 1
ATOM 1530 C C . ARG A 1 203 ? -0.020 -10.427 -2.140 1.00 97.00 203 ARG A C 1
ATOM 1532 O O . ARG A 1 203 ? -0.581 -10.538 -3.226 1.00 97.00 203 ARG A O 1
ATOM 1539 N N . TYR A 1 204 ? -0.519 -9.714 -1.136 1.00 97.75 204 TYR A N 1
ATOM 1540 C CA . TYR A 1 204 ? -1.763 -8.960 -1.247 1.00 97.75 204 TYR A CA 1
ATOM 1541 C C . TYR A 1 204 ? -1.651 -7.841 -2.289 1.00 97.75 204 TYR A C 1
ATOM 1543 O O . TYR A 1 204 ? -2.480 -7.754 -3.192 1.00 97.75 204 TYR A O 1
ATOM 1551 N N . LEU A 1 205 ? -0.570 -7.055 -2.257 1.00 97.62 205 LEU A N 1
ATOM 1552 C CA . LEU A 1 205 ? -0.313 -6.040 -3.281 1.00 97.62 205 LEU A CA 1
ATOM 1553 C C . LEU A 1 205 ? -0.116 -6.657 -4.674 1.00 97.62 205 LEU A C 1
ATOM 1555 O O . LEU A 1 205 ? -0.593 -6.111 -5.666 1.00 97.62 205 LEU A O 1
ATOM 1559 N N . ALA A 1 206 ? 0.545 -7.815 -4.768 1.00 96.62 206 ALA A N 1
ATOM 1560 C CA . ALA A 1 206 ? 0.692 -8.554 -6.019 1.00 96.62 206 ALA A CA 1
ATOM 1561 C C . ALA A 1 206 ? -0.666 -9.018 -6.570 1.00 96.62 206 ALA A C 1
ATOM 1563 O O . ALA A 1 206 ? -0.906 -8.930 -7.769 1.00 96.62 206 ALA A O 1
ATOM 1564 N N . GLN A 1 207 ? -1.584 -9.467 -5.714 1.00 96.50 207 GLN A N 1
ATOM 1565 C CA . GLN A 1 207 ? -2.941 -9.829 -6.130 1.00 96.50 207 GLN A CA 1
ATOM 1566 C C . GLN A 1 207 ? -3.721 -8.604 -6.619 1.00 96.50 207 GLN A C 1
ATOM 1568 O O . GLN A 1 207 ? -4.320 -8.649 -7.692 1.00 96.50 207 GLN A O 1
ATOM 1573 N N . LEU A 1 208 ? -3.658 -7.490 -5.885 1.00 96.69 208 LEU A N 1
ATOM 1574 C CA . LEU A 1 208 ? -4.307 -6.242 -6.289 1.00 96.69 208 LEU A CA 1
ATOM 1575 C C . LEU A 1 208 ? -3.692 -5.628 -7.556 1.00 96.69 208 LEU A C 1
ATOM 1577 O O . LEU A 1 208 ? -4.394 -4.955 -8.303 1.00 96.69 208 LEU A O 1
ATOM 1581 N N . SER A 1 209 ? -2.425 -5.914 -7.872 1.00 96.31 209 SER A N 1
ATOM 1582 C CA . SER A 1 209 ? -1.803 -5.499 -9.142 1.00 96.31 209 SER A CA 1
ATOM 1583 C C . SER A 1 209 ? -2.436 -6.138 -10.387 1.00 96.31 209 SER A C 1
ATOM 1585 O O . SER A 1 209 ? -2.176 -5.701 -11.506 1.00 96.31 209 SER A O 1
ATOM 1587 N N . LEU A 1 210 ? -3.293 -7.146 -10.202 1.00 95.06 210 LEU A N 1
ATOM 1588 C CA . LEU A 1 210 ? -4.074 -7.800 -11.255 1.00 95.06 210 LEU A CA 1
ATOM 1589 C C . LEU A 1 210 ? -5.563 -7.416 -11.201 1.00 95.06 210 LEU A C 1
ATOM 1591 O O . LEU A 1 210 ? -6.384 -8.021 -11.890 1.00 95.06 210 LEU A O 1
ATOM 1595 N N . HIS A 1 211 ? -5.932 -6.445 -10.361 1.00 94.94 211 HIS A N 1
ATOM 1596 C CA . HIS A 1 211 ? -7.320 -6.046 -10.162 1.00 94.94 211 HIS A CA 1
ATOM 1597 C C . HIS A 1 211 ? -7.909 -5.400 -11.429 1.00 94.94 211 HIS A C 1
ATOM 1599 O O . HIS A 1 211 ? -7.227 -4.665 -12.145 1.00 94.94 211 HIS A O 1
ATOM 1605 N N . ALA A 1 212 ? -9.189 -5.673 -11.705 1.00 92.81 212 ALA A N 1
ATOM 1606 C CA . ALA A 1 212 ? -9.874 -5.179 -12.904 1.00 92.81 212 ALA A CA 1
ATOM 1607 C C . ALA A 1 212 ? -10.081 -3.655 -12.881 1.00 92.81 212 ALA A C 1
ATOM 1609 O O . ALA A 1 212 ? -10.007 -2.995 -13.915 1.00 92.81 212 ALA A O 1
ATOM 1610 N N . ASP A 1 213 ? -10.324 -3.095 -11.694 1.00 93.38 213 ASP A N 1
ATOM 1611 C CA . ASP A 1 213 ? -10.348 -1.647 -11.493 1.00 93.38 213 ASP A CA 1
ATOM 1612 C C . ASP A 1 213 ? -8.936 -1.062 -11.644 1.00 93.38 213 ASP A C 1
ATOM 1614 O O . ASP A 1 213 ? -8.020 -1.411 -10.894 1.00 93.38 213 ASP A O 1
ATOM 1618 N N . ALA A 1 214 ? -8.772 -0.161 -12.614 1.00 93.44 214 ALA A N 1
ATOM 1619 C CA . ALA A 1 214 ? -7.480 0.413 -12.959 1.00 93.44 214 ALA A CA 1
ATOM 1620 C C . ALA A 1 214 ? -6.883 1.276 -11.839 1.00 93.44 214 ALA A C 1
ATOM 1622 O O . ALA A 1 214 ? -5.659 1.310 -11.708 1.00 93.44 214 ALA A O 1
ATOM 1623 N N . GLN A 1 215 ? -7.711 1.950 -11.034 1.00 92.69 215 GLN A N 1
ATOM 1624 C CA . GLN A 1 215 ? -7.241 2.775 -9.925 1.00 92.69 215 GLN A CA 1
ATOM 1625 C C . GLN A 1 215 ? -6.670 1.885 -8.820 1.00 92.69 215 GLN A C 1
ATOM 1627 O O . GLN A 1 215 ? -5.517 2.072 -8.438 1.00 92.69 215 GLN A O 1
ATOM 1632 N N . VAL A 1 216 ? -7.418 0.866 -8.381 1.00 93.12 216 VAL A N 1
ATOM 1633 C CA . VAL A 1 216 ? -6.941 -0.117 -7.389 1.00 93.12 216 VAL A CA 1
ATOM 1634 C C . VAL A 1 216 ? -5.660 -0.792 -7.877 1.00 93.12 216 VAL A C 1
ATOM 1636 O O . VAL A 1 216 ? -4.683 -0.869 -7.130 1.00 93.12 216 VAL A O 1
ATOM 1639 N N . ARG A 1 217 ? -5.638 -1.215 -9.149 1.00 95.50 217 ARG A N 1
ATOM 1640 C CA . ARG A 1 217 ? -4.474 -1.843 -9.784 1.00 95.50 217 ARG A CA 1
ATOM 1641 C C . ARG A 1 217 ? -3.240 -0.948 -9.723 1.00 95.50 217 ARG A C 1
ATOM 1643 O O . ARG A 1 217 ? -2.203 -1.363 -9.212 1.00 95.50 217 ARG A O 1
ATOM 1650 N N . ASN A 1 218 ? -3.358 0.279 -10.233 1.00 95.19 218 ASN A N 1
ATOM 1651 C CA . ASN A 1 218 ? -2.248 1.225 -10.316 1.00 95.19 218 ASN A CA 1
ATOM 1652 C C . ASN A 1 218 ? -1.724 1.579 -8.920 1.00 95.19 218 ASN A C 1
ATOM 1654 O O . ASN A 1 218 ? -0.516 1.542 -8.700 1.00 95.19 218 ASN A O 1
ATOM 1658 N N . THR A 1 219 ? -2.616 1.864 -7.963 1.00 94.94 219 THR A N 1
ATOM 1659 C CA . THR A 1 219 ? -2.214 2.182 -6.588 1.00 94.94 219 THR A CA 1
ATOM 1660 C C . THR A 1 219 ? -1.493 1.003 -5.940 1.00 94.94 219 THR A C 1
ATOM 1662 O O . THR A 1 219 ? -0.437 1.200 -5.345 1.00 94.94 219 THR A O 1
ATOM 1665 N N . ALA A 1 220 ? -2.001 -0.224 -6.086 1.00 96.25 220 ALA A N 1
ATOM 1666 C CA . ALA A 1 220 ? -1.347 -1.407 -5.536 1.00 96.25 220 ALA A CA 1
ATOM 1667 C C . ALA A 1 220 ? 0.041 -1.648 -6.143 1.00 96.25 220 ALA A C 1
ATOM 1669 O O . ALA A 1 220 ? 0.967 -1.994 -5.410 1.00 96.25 220 ALA A O 1
ATOM 1670 N N . VAL A 1 221 ? 0.210 -1.427 -7.452 1.00 96.81 221 VAL A N 1
ATOM 1671 C CA . VAL A 1 221 ? 1.524 -1.510 -8.104 1.00 96.81 221 VAL A CA 1
ATOM 1672 C C . VAL A 1 221 ? 2.487 -0.476 -7.526 1.00 96.81 221 VAL A C 1
ATOM 1674 O O . VAL A 1 221 ? 3.573 -0.866 -7.095 1.00 96.81 221 VAL A O 1
ATOM 1677 N N . SER A 1 222 ? 2.087 0.799 -7.442 1.00 95.69 222 SER A N 1
ATOM 1678 C CA . SER A 1 222 ? 2.928 1.847 -6.850 1.00 95.69 222 SER A CA 1
ATOM 1679 C C . SER A 1 222 ? 3.330 1.494 -5.418 1.00 95.69 222 SER A C 1
ATOM 1681 O O . SER A 1 222 ? 4.513 1.537 -5.083 1.00 95.69 222 SER A O 1
ATOM 1683 N N . GLN A 1 223 ? 2.382 1.045 -4.586 1.00 96.12 223 GLN A N 1
ATOM 1684 C CA . GLN A 1 223 ? 2.709 0.640 -3.216 1.00 96.12 223 GLN A CA 1
ATOM 1685 C C . GLN A 1 223 ? 3.636 -0.573 -3.167 1.00 96.12 223 GLN A C 1
ATOM 1687 O O . GLN A 1 223 ? 4.539 -0.621 -2.337 1.00 96.12 223 GLN A O 1
ATOM 1692 N N . ARG A 1 224 ? 3.481 -1.538 -4.077 1.00 96.50 224 ARG A N 1
ATOM 1693 C CA . ARG A 1 224 ? 4.349 -2.719 -4.125 1.00 96.50 224 ARG A CA 1
ATOM 1694 C C . ARG A 1 224 ? 5.784 -2.371 -4.500 1.00 96.50 224 ARG A C 1
ATOM 1696 O O . ARG A 1 224 ? 6.704 -2.941 -3.914 1.00 96.50 224 ARG A O 1
ATOM 1703 N N . ILE A 1 225 ? 5.968 -1.449 -5.450 1.00 94.94 225 ILE A N 1
ATOM 1704 C CA . ILE A 1 225 ? 7.287 -0.943 -5.856 1.00 94.94 225 ILE A CA 1
ATOM 1705 C C . ILE A 1 225 ? 8.023 -0.399 -4.628 1.00 94.94 225 ILE A C 1
ATOM 1707 O O . ILE A 1 225 ? 9.122 -0.863 -4.317 1.00 94.94 225 ILE A O 1
ATOM 1711 N N . TRP A 1 226 ? 7.397 0.514 -3.882 1.00 93.62 226 TRP A N 1
ATOM 1712 C CA . TRP A 1 226 ? 8.016 1.137 -2.710 1.00 93.62 226 TRP A CA 1
ATOM 1713 C C . TRP A 1 226 ? 8.170 0.185 -1.522 1.00 93.62 226 TRP A C 1
ATOM 1715 O O . TRP A 1 226 ? 9.210 0.198 -0.862 1.00 93.62 226 TRP A O 1
ATOM 1725 N N . TYR A 1 227 ? 7.203 -0.703 -1.297 1.00 94.94 227 TYR A N 1
ATOM 1726 C CA . TYR A 1 227 ? 7.286 -1.713 -0.245 1.00 94.94 227 TYR A CA 1
ATOM 1727 C C . TYR A 1 227 ? 8.487 -2.652 -0.451 1.00 94.94 227 TYR A C 1
ATOM 1729 O O . TYR A 1 227 ? 9.309 -2.842 0.450 1.00 94.94 227 TYR A O 1
ATOM 1737 N N . LEU A 1 228 ? 8.657 -3.204 -1.658 1.00 93.12 228 LEU A N 1
ATOM 1738 C CA . LEU A 1 228 ? 9.797 -4.075 -1.966 1.00 93.12 228 LEU A CA 1
ATOM 1739 C C . LEU A 1 228 ? 11.122 -3.307 -1.983 1.00 93.12 228 LEU A C 1
ATOM 1741 O O . LEU A 1 228 ? 12.123 -3.812 -1.475 1.00 93.12 228 LEU A O 1
ATOM 1745 N N . ALA A 1 229 ? 11.132 -2.071 -2.486 1.00 90.06 229 ALA A N 1
ATOM 1746 C CA . ALA A 1 229 ? 12.304 -1.199 -2.442 1.00 90.06 229 ALA A CA 1
ATOM 1747 C C . ALA A 1 229 ? 12.848 -1.004 -1.021 1.00 90.06 229 ALA A C 1
ATOM 1749 O O . ALA A 1 229 ? 14.071 -0.966 -0.818 1.00 90.06 229 ALA A O 1
ATOM 1750 N N . GLN A 1 230 ? 11.933 -0.850 -0.063 1.00 90.44 230 GLN A N 1
ATOM 1751 C CA . GLN A 1 230 ? 12.249 -0.568 1.326 1.00 90.44 230 GLN A CA 1
ATOM 1752 C C . GLN A 1 230 ? 12.620 -1.837 2.104 1.00 90.44 230 GLN A C 1
ATOM 1754 O O . GLN A 1 230 ? 13.629 -1.838 2.809 1.00 90.44 230 GLN A O 1
ATOM 1759 N N . HIS A 1 231 ? 11.850 -2.919 1.960 1.00 91.44 231 HIS A N 1
ATOM 1760 C CA . HIS A 1 231 ? 11.976 -4.102 2.824 1.00 91.44 231 HIS A CA 1
ATOM 1761 C C . HIS A 1 231 ? 12.681 -5.299 2.168 1.00 91.44 231 HIS A C 1
ATOM 1763 O O . HIS A 1 231 ? 13.116 -6.214 2.866 1.00 91.44 231 HIS A O 1
ATOM 1769 N N . GLN A 1 232 ? 12.817 -5.315 0.840 1.00 90.56 232 GLN A N 1
ATOM 1770 C CA . GLN A 1 232 ? 13.507 -6.359 0.068 1.00 90.56 232 GLN A CA 1
ATOM 1771 C C . GLN A 1 232 ? 14.461 -5.743 -0.977 1.00 90.56 232 GLN A C 1
ATOM 1773 O O . GLN A 1 232 ? 14.404 -6.089 -2.159 1.00 90.56 232 GLN A O 1
ATOM 1778 N N . PRO A 1 233 ? 15.396 -4.856 -0.574 1.00 87.06 233 PRO A N 1
ATOM 1779 C CA . PRO A 1 233 ? 16.228 -4.083 -1.504 1.00 87.06 233 PRO A CA 1
ATOM 1780 C C . PRO A 1 233 ? 17.113 -4.936 -2.428 1.00 87.06 233 PRO A C 1
ATOM 1782 O O . PRO A 1 233 ? 17.564 -4.445 -3.459 1.00 87.06 233 PRO A O 1
ATOM 1785 N N . ASN A 1 234 ? 17.356 -6.199 -2.066 1.00 85.31 234 ASN A N 1
ATOM 1786 C CA . ASN A 1 234 ? 18.174 -7.143 -2.829 1.00 85.31 234 ASN A CA 1
ATOM 1787 C C . ASN A 1 234 ? 17.342 -8.107 -3.695 1.00 85.31 234 ASN A C 1
ATOM 1789 O O . ASN A 1 234 ? 17.914 -8.908 -4.428 1.00 85.31 234 ASN A O 1
ATOM 1793 N N . ASN A 1 235 ? 16.008 -8.055 -3.616 1.00 85.44 235 ASN A N 1
ATOM 1794 C CA . ASN A 1 235 ? 15.104 -8.947 -4.339 1.00 85.44 235 ASN A CA 1
ATOM 1795 C C . ASN A 1 235 ? 14.040 -8.141 -5.096 1.00 85.44 235 ASN A C 1
ATOM 1797 O O . ASN A 1 235 ? 12.855 -8.151 -4.771 1.00 85.44 235 ASN A O 1
ATOM 1801 N N . LEU A 1 236 ? 14.500 -7.410 -6.111 1.00 89.25 236 LEU A N 1
ATOM 1802 C CA . LEU A 1 236 ? 13.672 -6.484 -6.888 1.00 89.25 236 LEU A CA 1
ATOM 1803 C C . LEU A 1 236 ? 13.234 -7.047 -8.250 1.00 89.25 236 LEU A C 1
ATOM 1805 O O . LEU A 1 236 ? 12.544 -6.362 -8.997 1.00 89.25 236 LEU A O 1
ATOM 1809 N N . ALA A 1 237 ? 13.590 -8.297 -8.570 1.00 87.62 237 ALA A N 1
ATOM 1810 C CA . ALA A 1 237 ? 13.240 -8.936 -9.843 1.00 87.62 237 ALA A CA 1
ATOM 1811 C C . ALA A 1 237 ? 11.719 -9.004 -10.072 1.00 87.62 237 ALA A C 1
ATOM 1813 O O . ALA A 1 237 ? 11.250 -8.892 -11.199 1.00 87.62 237 ALA A O 1
ATOM 1814 N N . ALA A 1 238 ? 10.929 -9.102 -8.998 1.00 89.94 238 ALA A N 1
ATOM 1815 C CA . ALA A 1 238 ? 9.469 -9.104 -9.073 1.00 89.94 238 ALA A CA 1
ATOM 1816 C C . ALA A 1 238 ? 8.859 -7.794 -9.617 1.00 89.94 238 ALA A C 1
ATOM 1818 O O . ALA A 1 238 ? 7.675 -7.787 -9.952 1.00 89.94 238 ALA A O 1
ATOM 1819 N N . LEU A 1 239 ? 9.636 -6.705 -9.686 1.00 93.00 239 LEU A N 1
ATOM 1820 C CA . LEU A 1 239 ? 9.204 -5.404 -10.209 1.00 93.00 239 LEU A CA 1
ATOM 1821 C C . LEU A 1 239 ? 9.500 -5.226 -11.705 1.00 93.00 239 LEU A C 1
ATOM 1823 O O . LEU A 1 239 ? 8.983 -4.292 -12.311 1.00 93.00 239 LEU A O 1
ATOM 1827 N N . GLU A 1 240 ? 10.313 -6.102 -12.310 1.00 91.56 240 GLU A N 1
ATOM 1828 C CA . GLU A 1 240 ? 10.705 -6.015 -13.725 1.00 91.56 240 GLU A CA 1
ATOM 1829 C C . GLU A 1 240 ? 9.509 -5.846 -14.683 1.00 91.56 240 GLU A C 1
ATOM 1831 O O . GLU A 1 240 ? 9.575 -4.956 -15.537 1.00 91.56 240 GLU A O 1
ATOM 1836 N N . PRO A 1 241 ? 8.390 -6.592 -14.538 1.00 91.06 241 PRO A N 1
ATOM 1837 C CA . PRO A 1 241 ? 7.266 -6.472 -15.466 1.00 91.06 241 PRO A CA 1
ATOM 1838 C C . PRO A 1 241 ? 6.651 -5.066 -15.524 1.00 91.06 241 PRO A C 1
ATOM 1840 O O . PRO A 1 241 ? 6.075 -4.696 -16.545 1.00 91.06 241 PRO A O 1
ATOM 1843 N N . TYR A 1 242 ? 6.790 -4.259 -14.465 1.00 92.94 242 TYR A N 1
ATOM 1844 C CA . TYR A 1 242 ? 6.174 -2.932 -14.382 1.00 92.94 242 TYR A CA 1
ATOM 1845 C C . TYR A 1 242 ? 6.882 -1.865 -15.229 1.00 92.94 242 TYR A C 1
ATOM 1847 O O . TYR A 1 242 ? 6.298 -0.823 -15.515 1.00 92.94 242 TYR A O 1
ATOM 1855 N N . ILE A 1 243 ? 8.105 -2.131 -15.705 1.00 91.75 243 ILE A N 1
ATOM 1856 C CA . ILE A 1 243 ? 8.824 -1.254 -16.652 1.00 91.75 243 ILE A CA 1
ATOM 1857 C C . ILE A 1 243 ? 8.065 -1.115 -17.977 1.00 91.75 243 ILE A C 1
ATOM 1859 O O . ILE A 1 243 ? 8.106 -0.061 -18.617 1.00 91.75 243 ILE A O 1
ATOM 1863 N N . ALA A 1 244 ? 7.392 -2.193 -18.373 1.00 90.19 244 ALA A N 1
ATOM 1864 C CA . ALA A 1 244 ? 6.671 -2.352 -19.627 1.00 90.19 244 ALA A CA 1
ATOM 1865 C C . ALA A 1 244 ? 5.143 -2.366 -19.418 1.00 90.19 244 ALA A C 1
ATOM 1867 O O . ALA A 1 244 ? 4.400 -2.822 -20.288 1.00 90.19 244 ALA A O 1
ATOM 1868 N N . ASP A 1 245 ? 4.653 -1.898 -18.261 1.00 92.31 245 ASP A N 1
ATOM 1869 C CA . ASP A 1 245 ? 3.220 -1.935 -17.955 1.00 92.31 245 ASP A CA 1
ATOM 1870 C C . ASP A 1 245 ? 2.410 -1.135 -18.985 1.00 92.31 245 ASP A C 1
ATOM 1872 O O . ASP A 1 245 ? 2.832 -0.087 -19.480 1.00 92.31 245 ASP A O 1
ATOM 1876 N N . SER A 1 246 ? 1.209 -1.618 -19.296 1.00 89.31 246 SER A N 1
ATOM 1877 C CA . SER A 1 246 ? 0.290 -0.938 -20.211 1.00 89.31 246 SER A CA 1
ATOM 1878 C C . SER A 1 246 ? -0.119 0.465 -19.736 1.00 89.31 246 SER A C 1
ATOM 1880 O O . SER A 1 246 ? -0.349 1.343 -20.569 1.00 89.31 246 SER A O 1
ATOM 1882 N N . ALA A 1 247 ? -0.174 0.709 -18.421 1.00 91.56 247 ALA A N 1
ATOM 1883 C CA . ALA A 1 247 ? -0.548 2.000 -17.861 1.00 91.56 247 ALA A CA 1
ATOM 1884 C C . ALA A 1 247 ? 0.659 2.950 -17.757 1.00 91.56 247 ALA A C 1
ATOM 1886 O O . ALA A 1 247 ? 1.618 2.641 -17.044 1.00 91.56 247 ALA A O 1
ATOM 1887 N N . PRO A 1 248 ? 0.586 4.156 -18.356 1.00 91.69 248 PRO A N 1
ATOM 1888 C CA . PRO A 1 248 ? 1.655 5.153 -18.263 1.00 91.69 248 PRO A CA 1
ATOM 1889 C C . PRO A 1 248 ? 2.016 5.531 -16.824 1.00 91.69 248 PRO A C 1
ATOM 1891 O O . PRO A 1 248 ? 3.186 5.677 -16.501 1.00 91.69 248 PRO A O 1
ATOM 1894 N N . THR A 1 249 ? 1.027 5.615 -15.931 1.00 92.75 249 THR A N 1
ATOM 1895 C CA . THR A 1 249 ? 1.250 5.957 -14.516 1.00 92.75 249 THR A CA 1
ATOM 1896 C C . THR A 1 249 ? 2.102 4.923 -13.782 1.00 92.75 249 THR A C 1
ATOM 1898 O O . THR A 1 249 ? 2.877 5.284 -12.906 1.00 92.75 249 THR A O 1
ATOM 1901 N N . VAL A 1 250 ? 1.974 3.639 -14.132 1.00 94.75 250 VAL A N 1
ATOM 1902 C CA . VAL A 1 250 ? 2.776 2.568 -13.522 1.00 94.75 250 VAL A CA 1
ATOM 1903 C C . VAL A 1 250 ? 4.216 2.628 -14.024 1.00 94.75 250 VAL A C 1
ATOM 1905 O O . VAL A 1 250 ? 5.148 2.527 -13.228 1.00 94.75 250 VAL A O 1
ATOM 1908 N N . ARG A 1 251 ? 4.406 2.837 -15.332 1.00 93.50 251 ARG A N 1
ATOM 1909 C CA . ARG A 1 251 ? 5.745 3.001 -15.912 1.00 93.50 251 ARG A CA 1
ATOM 1910 C C . ARG A 1 251 ? 6.464 4.214 -15.329 1.00 93.50 251 ARG A C 1
ATOM 1912 O O . ARG A 1 251 ? 7.624 4.106 -14.948 1.00 93.50 251 ARG A O 1
ATOM 1919 N N . GLU A 1 252 ? 5.756 5.333 -15.197 1.00 93.69 252 GLU A N 1
ATOM 1920 C CA . GLU A 1 252 ? 6.246 6.567 -14.579 1.00 93.69 252 GLU A CA 1
ATOM 1921 C C . GLU A 1 252 ? 6.744 6.342 -13.143 1.00 93.69 252 GLU A C 1
ATOM 1923 O O . GLU A 1 252 ? 7.849 6.765 -12.786 1.00 93.69 252 GLU A O 1
ATOM 1928 N N . GLU A 1 253 ? 5.966 5.623 -12.331 1.00 95.19 253 GLU A N 1
ATOM 1929 C CA . GLU A 1 253 ? 6.364 5.243 -10.974 1.00 95.19 253 GLU A CA 1
ATOM 1930 C C . GLU A 1 253 ? 7.626 4.372 -10.988 1.00 95.19 253 GLU A C 1
ATOM 1932 O O . GLU A 1 253 ? 8.568 4.605 -10.230 1.00 95.19 253 GLU A O 1
ATOM 1937 N N . MET A 1 254 ? 7.675 3.390 -11.890 1.00 94.81 254 MET A N 1
ATOM 1938 C CA . MET A 1 254 ? 8.801 2.471 -12.002 1.00 94.81 254 MET A CA 1
ATOM 1939 C C . MET A 1 254 ? 10.093 3.189 -12.415 1.00 94.81 254 MET A C 1
ATOM 1941 O O . MET A 1 254 ? 11.159 2.917 -11.858 1.00 94.81 254 MET A O 1
ATOM 1945 N N . TYR A 1 255 ? 10.016 4.138 -13.350 1.00 93.81 255 TYR A N 1
ATOM 1946 C CA . TYR A 1 255 ? 11.162 4.959 -13.748 1.00 93.81 255 TYR A CA 1
ATOM 1947 C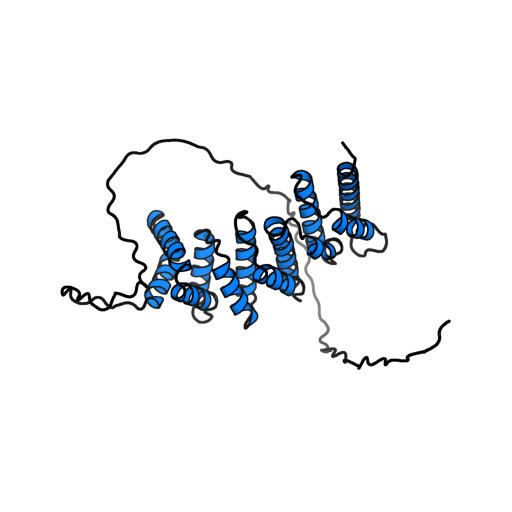 C . TYR A 1 255 ? 11.627 5.853 -12.597 1.00 93.81 255 TYR A C 1
ATOM 1949 O O . TYR A 1 255 ? 12.818 5.872 -12.287 1.00 93.81 255 TYR A O 1
ATOM 1957 N N . SER A 1 256 ? 10.694 6.501 -11.898 1.00 94.06 256 SER A N 1
ATOM 1958 C CA . SER A 1 256 ? 10.989 7.331 -10.723 1.00 94.06 256 SER A CA 1
ATOM 1959 C C . SER A 1 256 ? 11.645 6.529 -9.595 1.00 94.06 256 SER A C 1
ATOM 1961 O O . SER A 1 256 ? 12.586 6.994 -8.946 1.00 94.06 256 SER A O 1
ATOM 1963 N N . PHE A 1 257 ? 11.206 5.288 -9.388 1.00 93.88 257 PHE A N 1
ATOM 1964 C CA . PHE A 1 257 ? 11.836 4.360 -8.459 1.00 93.88 257 PHE A CA 1
ATOM 1965 C C . PHE A 1 257 ? 13.291 4.053 -8.851 1.00 93.88 257 PHE A C 1
ATOM 1967 O O . PHE A 1 257 ? 14.182 4.175 -8.006 1.00 93.88 257 PHE A O 1
ATOM 1974 N N . ILE A 1 258 ? 13.555 3.691 -10.113 1.00 92.06 258 ILE A N 1
ATOM 1975 C CA . ILE A 1 258 ? 14.917 3.385 -10.586 1.00 92.06 258 ILE A CA 1
ATOM 1976 C C . ILE A 1 258 ? 15.827 4.604 -10.391 1.00 92.06 258 ILE A C 1
ATOM 1978 O O . ILE A 1 258 ? 16.902 4.474 -9.803 1.00 92.06 258 ILE A O 1
ATOM 1982 N N . GLU A 1 259 ? 15.375 5.792 -10.797 1.00 92.00 259 GLU A N 1
ATOM 1983 C CA . GLU A 1 259 ? 16.111 7.050 -10.616 1.00 92.00 259 GLU A CA 1
ATOM 1984 C C . GLU A 1 259 ? 16.433 7.320 -9.146 1.00 92.00 259 GLU A C 1
ATOM 1986 O O . GLU A 1 259 ? 17.577 7.620 -8.802 1.00 92.00 259 GLU A O 1
ATOM 1991 N N . SER A 1 260 ? 15.445 7.155 -8.262 1.00 91.00 260 SER A N 1
ATOM 1992 C CA . SER A 1 260 ? 15.622 7.334 -6.821 1.00 91.00 260 SER A CA 1
ATOM 1993 C C . SER A 1 260 ? 16.682 6.386 -6.256 1.00 91.00 260 SER A C 1
ATOM 1995 O O . SER A 1 260 ? 17.527 6.796 -5.457 1.00 91.00 260 SER A O 1
ATOM 1997 N N . ARG A 1 261 ? 16.701 5.118 -6.681 1.00 87.94 261 ARG A N 1
ATOM 1998 C CA . ARG A 1 261 ? 17.715 4.155 -6.223 1.00 87.94 261 ARG A CA 1
ATOM 1999 C C . ARG A 1 261 ? 19.108 4.523 -6.713 1.00 87.94 261 ARG A C 1
ATOM 2001 O O . ARG A 1 261 ? 20.043 4.487 -5.917 1.00 87.94 261 ARG A O 1
ATOM 2008 N N . MET A 1 262 ? 19.232 4.928 -7.974 1.00 85.50 262 MET A N 1
ATOM 2009 C CA . MET A 1 262 ? 20.506 5.351 -8.558 1.00 85.50 262 MET A CA 1
ATOM 2010 C C . MET A 1 262 ? 21.058 6.604 -7.875 1.00 85.50 262 MET A C 1
ATOM 2012 O O . MET A 1 262 ? 22.216 6.617 -7.464 1.00 85.50 262 MET A O 1
ATOM 2016 N N . ALA A 1 263 ? 20.220 7.624 -7.670 1.00 86.62 263 ALA A N 1
ATOM 2017 C CA . ALA A 1 263 ? 20.607 8.863 -6.996 1.00 86.62 263 ALA A CA 1
ATOM 2018 C C . ALA A 1 263 ? 21.092 8.625 -5.557 1.00 86.62 263 ALA A C 1
ATOM 2020 O O . ALA A 1 263 ? 22.004 9.300 -5.085 1.00 86.62 263 ALA A O 1
ATOM 2021 N N . ASN A 1 264 ? 20.506 7.643 -4.867 1.00 83.88 264 ASN A N 1
ATOM 2022 C CA . ASN A 1 264 ? 20.871 7.287 -3.498 1.00 83.88 264 ASN A CA 1
ATOM 2023 C C . ASN A 1 264 ? 21.968 6.209 -3.408 1.00 83.88 264 ASN A C 1
ATOM 2025 O O . ASN A 1 264 ? 22.238 5.740 -2.303 1.00 83.88 264 ASN A O 1
ATOM 2029 N N . GLN A 1 265 ? 22.564 5.784 -4.534 1.00 77.88 265 GLN A N 1
ATOM 2030 C CA . GLN A 1 265 ? 23.518 4.661 -4.607 1.00 77.88 265 GLN A CA 1
ATOM 2031 C C . GLN A 1 265 ? 23.004 3.396 -3.895 1.00 77.88 265 GLN A C 1
ATOM 2033 O O . GLN A 1 265 ? 23.761 2.605 -3.331 1.00 77.88 265 GLN A O 1
ATOM 2038 N N . ALA A 1 266 ? 21.683 3.225 -3.872 1.00 75.44 266 ALA A N 1
ATOM 2039 C CA . ALA A 1 266 ? 21.045 2.113 -3.201 1.00 75.44 266 ALA A CA 1
ATOM 2040 C C . ALA A 1 266 ? 21.142 0.858 -4.081 1.00 75.44 266 ALA A C 1
ATOM 2042 O O . ALA A 1 266 ? 21.180 0.980 -5.308 1.00 75.44 266 ALA A O 1
ATOM 2043 N N . PRO A 1 267 ? 21.118 -0.353 -3.489 1.00 73.12 267 PRO A N 1
ATOM 2044 C CA . PRO A 1 267 ? 21.145 -1.586 -4.261 1.00 73.12 267 PRO A CA 1
ATOM 2045 C C . PRO A 1 267 ? 20.062 -1.572 -5.339 1.00 73.12 267 PRO A C 1
ATOM 2047 O O . PRO A 1 267 ? 18.871 -1.415 -5.052 1.00 73.12 267 PRO A O 1
ATOM 2050 N N . LEU A 1 268 ? 20.482 -1.708 -6.588 1.00 78.88 268 LEU A N 1
ATOM 2051 C CA . LEU A 1 268 ? 19.604 -1.924 -7.721 1.00 78.88 268 LEU A CA 1
ATOM 2052 C C . LEU A 1 268 ? 20.005 -3.266 -8.322 1.00 78.88 268 LEU A C 1
ATOM 2054 O O . LEU A 1 268 ? 21.190 -3.514 -8.546 1.00 78.88 268 LEU A O 1
ATOM 2058 N N . ALA A 1 269 ? 19.034 -4.129 -8.605 1.00 70.44 269 ALA A N 1
ATOM 2059 C CA . ALA A 1 269 ? 19.280 -5.326 -9.396 1.00 70.44 269 ALA A CA 1
ATOM 2060 C C . ALA A 1 269 ? 19.487 -4.908 -10.863 1.00 70.44 269 ALA A C 1
ATOM 2062 O O . ALA A 1 269 ? 18.596 -5.074 -11.692 1.00 70.44 269 ALA A O 1
ATOM 2063 N N . GLN A 1 270 ? 20.638 -4.298 -11.176 1.00 70.00 270 GLN A N 1
ATOM 2064 C CA . GLN A 1 270 ? 20.930 -3.739 -12.503 1.00 70.00 270 GLN A CA 1
ATOM 2065 C C . GLN A 1 270 ? 20.731 -4.788 -13.606 1.00 70.00 270 GLN A C 1
ATOM 2067 O O . GLN A 1 270 ? 20.130 -4.511 -14.643 1.00 70.00 270 GLN A O 1
ATOM 2072 N N . THR A 1 271 ? 21.131 -6.030 -13.327 1.00 69.06 271 THR A N 1
ATOM 2073 C CA . THR A 1 271 ? 20.950 -7.182 -14.216 1.00 69.06 271 THR A CA 1
ATOM 2074 C C . THR A 1 271 ? 19.486 -7.522 -14.505 1.00 69.06 271 THR A C 1
ATOM 2076 O O . THR A 1 271 ? 19.211 -8.056 -15.576 1.00 69.06 271 THR A O 1
ATOM 2079 N N . ALA A 1 272 ? 18.554 -7.199 -13.603 1.00 74.38 272 ALA A N 1
ATOM 2080 C CA . ALA A 1 272 ? 17.125 -7.455 -13.786 1.00 74.38 272 ALA A CA 1
ATOM 2081 C C . ALA A 1 272 ? 16.435 -6.351 -14.606 1.00 74.38 272 ALA A C 1
ATOM 2083 O O . ALA A 1 272 ? 15.582 -6.642 -15.433 1.00 74.38 272 ALA A O 1
ATOM 2084 N N . PHE A 1 273 ? 16.815 -5.082 -14.424 1.00 87.06 273 PHE A N 1
ATOM 2085 C CA . PHE A 1 273 ? 16.097 -3.966 -15.057 1.00 87.06 273 PHE A CA 1
ATOM 2086 C C . PHE A 1 273 ? 16.647 -3.551 -16.426 1.00 87.06 273 PHE A C 1
ATOM 2088 O O . PHE A 1 273 ? 15.882 -3.087 -17.270 1.00 87.06 273 PHE A O 1
ATOM 2095 N N . VAL A 1 274 ? 17.948 -3.726 -16.690 1.00 89.06 274 VAL A N 1
ATOM 2096 C CA . VAL A 1 274 ? 18.557 -3.331 -17.976 1.00 89.06 274 VAL A CA 1
ATOM 2097 C C . VAL A 1 274 ? 17.905 -4.022 -19.187 1.00 89.06 274 VAL A C 1
ATOM 2099 O O . VAL A 1 274 ? 17.630 -3.322 -20.167 1.00 89.06 274 VAL A O 1
ATOM 2102 N N . PRO A 1 275 ? 17.631 -5.344 -19.181 1.00 88.25 275 PRO A N 1
ATOM 2103 C CA . PRO A 1 275 ? 16.946 -5.997 -20.297 1.00 88.25 275 PRO A CA 1
ATOM 2104 C C . PRO A 1 275 ? 15.553 -5.411 -20.559 1.00 88.25 275 PRO A C 1
ATOM 2106 O O . PRO A 1 275 ? 15.242 -5.066 -21.700 1.00 88.25 275 PRO A O 1
ATOM 2109 N N . ALA A 1 276 ? 14.758 -5.214 -19.504 1.00 88.88 276 ALA A N 1
ATOM 2110 C CA . ALA A 1 276 ? 13.415 -4.652 -19.602 1.00 88.88 276 ALA A CA 1
ATOM 2111 C C . ALA A 1 276 ? 13.419 -3.194 -20.096 1.00 88.88 276 ALA A C 1
ATOM 2113 O O . ALA A 1 276 ? 12.637 -2.840 -20.977 1.00 88.88 276 ALA A O 1
ATOM 2114 N N . LEU A 1 277 ? 14.347 -2.356 -19.617 1.00 90.69 277 LEU A N 1
ATOM 2115 C CA . LEU A 1 277 ? 14.514 -0.979 -20.107 1.00 90.69 277 LEU A CA 1
ATOM 2116 C C . LEU A 1 277 ? 14.905 -0.948 -21.593 1.00 90.69 277 LEU A C 1
ATOM 2118 O O . LEU A 1 277 ? 14.388 -0.134 -22.356 1.00 90.69 277 LEU A O 1
ATOM 2122 N N . LYS A 1 278 ? 15.781 -1.858 -22.044 1.00 90.31 278 LYS A N 1
ATOM 2123 C CA . LYS A 1 278 ? 16.127 -1.981 -23.471 1.00 90.31 278 LYS A CA 1
ATOM 2124 C C . LYS A 1 278 ? 14.926 -2.393 -24.315 1.00 90.31 278 LYS A C 1
ATOM 2126 O O . LYS A 1 278 ? 14.765 -1.867 -25.414 1.00 90.31 278 LYS A O 1
ATOM 2131 N N . MET A 1 279 ? 14.094 -3.308 -23.819 1.00 87.25 279 MET A N 1
ATOM 2132 C CA . MET A 1 279 ? 12.851 -3.692 -24.491 1.00 87.25 279 MET A CA 1
ATOM 2133 C C . MET A 1 279 ? 11.866 -2.522 -24.586 1.00 87.25 279 MET A C 1
ATOM 2135 O O . MET A 1 279 ? 11.284 -2.320 -25.647 1.00 87.25 279 MET A O 1
ATOM 2139 N N . ALA A 1 280 ? 11.735 -1.706 -23.535 1.00 86.19 280 ALA A N 1
ATOM 2140 C CA . ALA A 1 280 ? 10.853 -0.535 -23.527 1.00 86.19 280 ALA A CA 1
ATOM 2141 C C . ALA A 1 280 ? 11.228 0.533 -24.579 1.00 86.19 280 ALA A C 1
ATOM 2143 O O . ALA A 1 280 ? 10.369 1.294 -25.023 1.00 86.19 280 ALA A O 1
ATOM 2144 N N . LEU A 1 281 ? 12.491 0.581 -25.025 1.00 86.12 281 LEU A N 1
ATOM 2145 C CA . LEU A 1 281 ? 12.932 1.469 -26.110 1.00 86.12 281 LEU A CA 1
ATOM 2146 C C . LEU A 1 281 ? 12.600 0.964 -27.517 1.00 86.12 281 LEU A C 1
ATOM 2148 O O . LEU A 1 281 ? 12.667 1.747 -28.469 1.00 86.12 281 LEU A O 1
ATOM 2152 N N . GLN A 1 282 ? 12.287 -0.322 -27.683 1.00 82.75 282 GLN A N 1
ATOM 2153 C CA . GLN A 1 282 ? 12.047 -0.887 -29.009 1.00 82.75 282 GLN A CA 1
ATOM 2154 C C . GLN A 1 282 ? 10.776 -0.289 -29.627 1.00 82.75 282 GLN A C 1
ATOM 2156 O O . GLN A 1 282 ? 9.797 0.002 -28.940 1.00 82.75 282 GLN A O 1
ATOM 2161 N N . ALA A 1 283 ? 10.811 -0.068 -30.946 1.00 57.22 283 ALA A N 1
ATOM 2162 C CA . ALA A 1 283 ? 9.772 0.659 -31.683 1.00 57.22 283 ALA A CA 1
ATOM 2163 C C . ALA A 1 283 ? 8.371 0.036 -31.545 1.00 57.22 283 ALA A C 1
ATOM 2165 O O . ALA A 1 283 ? 7.380 0.759 -31.640 1.00 57.22 283 ALA A O 1
ATOM 2166 N N . ASP A 1 284 ? 8.315 -1.263 -31.251 1.00 60.12 284 ASP A N 1
ATOM 2167 C CA . ASP A 1 284 ? 7.093 -2.055 -31.166 1.00 60.12 284 ASP A CA 1
ATOM 2168 C C . ASP A 1 284 ? 6.458 -2.071 -29.771 1.00 60.12 284 ASP A C 1
ATOM 2170 O O . ASP A 1 284 ? 5.456 -2.754 -29.592 1.00 60.12 284 ASP A O 1
ATOM 2174 N N . HIS A 1 285 ? 6.992 -1.344 -28.779 1.00 66.19 285 HIS A N 1
ATOM 2175 C CA . HIS A 1 285 ? 6.324 -1.227 -27.482 1.00 66.19 285 HIS A CA 1
ATOM 2176 C C . HIS A 1 285 ? 5.156 -0.231 -27.585 1.00 66.19 285 HIS A C 1
ATOM 2178 O O . HIS A 1 285 ? 5.386 0.986 -27.651 1.00 66.19 285 HIS A O 1
ATOM 2184 N N . PRO A 1 286 ? 3.891 -0.692 -27.598 1.00 61.59 286 PRO A N 1
ATOM 2185 C CA . PRO A 1 286 ? 2.758 0.208 -27.722 1.00 61.59 286 PRO A CA 1
ATOM 2186 C C . PRO A 1 286 ? 2.661 1.087 -26.470 1.00 61.59 286 PRO A C 1
ATOM 2188 O O . PRO A 1 286 ? 2.789 0.611 -25.342 1.00 61.59 286 PRO A O 1
ATOM 2191 N N . GLY A 1 287 ? 2.439 2.385 -26.674 1.00 70.56 287 GLY A N 1
ATOM 2192 C CA . GLY A 1 287 ? 2.050 3.310 -25.608 1.00 70.56 287 GLY A CA 1
ATOM 2193 C C . GLY A 1 287 ? 3.164 4.092 -24.907 1.00 70.56 287 GLY A C 1
ATOM 2194 O O . GLY A 1 287 ? 2.813 4.890 -24.044 1.00 70.56 287 GLY A O 1
ATOM 2195 N N . ALA A 1 288 ? 4.446 3.918 -25.259 1.00 78.75 288 ALA A N 1
ATOM 2196 C CA . ALA A 1 288 ? 5.535 4.745 -24.721 1.00 78.75 288 ALA A CA 1
ATOM 2197 C C . ALA A 1 288 ? 5.715 6.047 -25.529 1.00 78.75 288 ALA A C 1
ATOM 2199 O O . ALA A 1 288 ? 5.986 6.011 -26.736 1.00 78.75 288 ALA A O 1
ATOM 2200 N N . SER A 1 289 ? 5.582 7.196 -24.866 1.00 86.69 289 SER A N 1
ATOM 2201 C CA . SER A 1 289 ? 5.767 8.529 -25.441 1.00 86.69 289 SER A CA 1
ATOM 2202 C C . SER A 1 289 ? 7.233 8.804 -25.810 1.00 86.69 289 SER A C 1
ATOM 2204 O O . SER A 1 289 ? 8.155 8.097 -25.394 1.00 86.69 289 SER A O 1
ATOM 2206 N N . ALA A 1 290 ? 7.480 9.852 -26.602 1.00 88.31 290 ALA A N 1
ATOM 2207 C CA . ALA A 1 290 ? 8.845 10.282 -26.915 1.00 88.31 290 ALA A CA 1
ATOM 2208 C C . ALA A 1 290 ? 9.626 10.696 -25.652 1.00 88.31 290 ALA A C 1
ATOM 2210 O O . ALA A 1 290 ? 10.823 10.428 -25.555 1.00 88.31 290 ALA A O 1
ATOM 2211 N N . GLU A 1 291 ? 8.939 11.296 -24.677 1.00 90.44 291 GLU A N 1
ATOM 2212 C CA . GLU A 1 291 ? 9.508 11.692 -23.386 1.00 90.44 291 GLU A CA 1
ATOM 2213 C C . GLU A 1 291 ? 9.884 10.468 -22.545 1.00 90.44 291 GLU A C 1
ATOM 2215 O O . GLU A 1 291 ? 11.001 10.397 -22.036 1.00 90.44 291 GLU A O 1
ATOM 2220 N N . GLU A 1 292 ? 9.009 9.458 -22.478 1.00 90.69 292 GLU A N 1
ATOM 2221 C CA . GLU A 1 292 ? 9.300 8.193 -21.791 1.00 90.69 292 GLU A CA 1
ATOM 2222 C C . GLU A 1 292 ? 10.520 7.504 -22.414 1.00 90.69 292 GLU A C 1
ATOM 2224 O O . GLU A 1 292 ? 11.432 7.083 -21.705 1.00 90.69 292 GLU A O 1
ATOM 2229 N N . LYS A 1 293 ? 10.606 7.455 -23.750 1.00 90.69 293 LYS A N 1
ATOM 2230 C CA . LYS A 1 293 ? 11.768 6.879 -24.448 1.00 90.69 293 LYS A CA 1
ATOM 2231 C C . LYS A 1 293 ? 13.059 7.654 -24.174 1.00 90.69 293 LYS A C 1
ATOM 2233 O O . LYS A 1 293 ? 14.116 7.043 -23.993 1.00 90.69 293 LYS A O 1
ATOM 2238 N N . ALA A 1 294 ? 12.998 8.984 -24.118 1.00 92.00 294 ALA A N 1
ATOM 2239 C CA . ALA A 1 294 ? 14.149 9.806 -23.750 1.00 92.00 294 ALA A CA 1
ATOM 2240 C C . ALA A 1 294 ? 14.597 9.523 -22.306 1.00 92.00 294 ALA A C 1
ATOM 2242 O O . ALA A 1 294 ? 15.789 9.323 -22.060 1.00 92.00 294 ALA A O 1
ATOM 2243 N N . ARG A 1 295 ? 13.645 9.411 -21.372 1.00 93.38 295 ARG A N 1
ATOM 2244 C CA . ARG A 1 295 ? 13.902 9.084 -19.963 1.00 93.38 295 ARG A CA 1
ATOM 2245 C C . ARG A 1 295 ? 14.525 7.698 -19.792 1.00 93.38 295 ARG A C 1
ATOM 2247 O O . ARG A 1 295 ? 15.562 7.566 -19.148 1.00 93.38 295 ARG A O 1
ATOM 2254 N N . VAL A 1 296 ? 13.967 6.674 -20.438 1.00 92.69 296 VAL A N 1
ATOM 2255 C CA . VAL A 1 296 ? 14.521 5.309 -20.423 1.00 92.69 296 VAL A CA 1
ATOM 2256 C C . VAL A 1 296 ? 15.936 5.274 -21.016 1.00 92.69 296 VAL A C 1
ATOM 2258 O O . VAL A 1 296 ? 16.815 4.588 -20.492 1.00 92.69 296 VAL A O 1
ATOM 2261 N N . SER A 1 297 ? 16.196 6.052 -22.071 1.00 92.81 297 SER A N 1
ATOM 2262 C CA . SER A 1 297 ? 17.542 6.174 -22.650 1.00 92.81 297 SER A CA 1
ATOM 2263 C C . SER A 1 297 ? 18.541 6.783 -21.658 1.00 92.81 297 SER A C 1
ATOM 2265 O O . SER A 1 297 ? 19.653 6.271 -21.521 1.00 92.81 297 SER A O 1
ATOM 2267 N N . ALA A 1 298 ? 18.146 7.831 -20.928 1.00 92.62 298 ALA A N 1
ATOM 2268 C CA . ALA A 1 298 ? 18.972 8.457 -19.894 1.00 92.62 298 ALA A CA 1
ATOM 2269 C C . ALA A 1 298 ? 19.246 7.514 -18.706 1.00 92.62 298 ALA A C 1
ATOM 2271 O O . ALA A 1 298 ? 20.371 7.463 -18.196 1.00 92.62 298 ALA A O 1
ATOM 2272 N N . LEU A 1 299 ? 18.249 6.714 -18.310 1.00 91.94 299 LEU A N 1
ATOM 2273 C CA . LEU A 1 299 ? 18.393 5.672 -17.290 1.00 91.94 299 LEU A CA 1
ATOM 2274 C C . LEU A 1 299 ? 19.441 4.628 -17.691 1.00 91.94 299 LEU A C 1
ATOM 2276 O O . LEU A 1 299 ? 20.354 4.340 -16.920 1.00 91.94 299 LEU A O 1
ATOM 2280 N N . LEU A 1 300 ? 19.362 4.100 -18.916 1.00 91.69 300 LEU A N 1
ATOM 2281 C CA . LEU A 1 300 ? 20.330 3.121 -19.421 1.00 91.69 300 LEU A CA 1
ATOM 2282 C C . LEU A 1 300 ? 21.759 3.675 -19.485 1.00 91.69 300 LEU A C 1
ATOM 2284 O O . LEU A 1 300 ? 22.701 2.958 -19.149 1.00 91.69 300 LEU A O 1
ATOM 2288 N N . GLN A 1 301 ? 21.932 4.937 -19.889 1.00 90.81 301 GLN A N 1
ATOM 2289 C CA . GLN A 1 301 ? 23.247 5.592 -19.897 1.00 90.81 301 GLN A CA 1
ATOM 2290 C C . GLN A 1 301 ? 23.822 5.716 -18.484 1.00 90.81 301 GLN A C 1
ATOM 2292 O O . GLN A 1 301 ? 24.987 5.398 -18.255 1.00 90.81 301 GLN A O 1
ATOM 2297 N N . SER A 1 302 ? 22.990 6.131 -17.529 1.00 88.50 302 SER A N 1
ATOM 2298 C CA . SER A 1 302 ? 23.394 6.290 -16.131 1.00 88.50 302 SER A CA 1
ATOM 2299 C C . SER A 1 302 ? 23.751 4.946 -15.474 1.00 88.50 302 SER A C 1
ATOM 2301 O O . SER A 1 302 ? 24.699 4.870 -14.692 1.00 88.50 302 SER A O 1
ATOM 2303 N N . LEU A 1 303 ? 23.044 3.866 -15.829 1.00 85.00 303 LEU A N 1
ATOM 2304 C CA . LEU A 1 303 ? 23.365 2.509 -15.371 1.00 85.00 303 LEU A CA 1
ATOM 2305 C C . LEU A 1 303 ? 24.696 2.023 -15.955 1.00 85.00 303 LEU A C 1
ATOM 2307 O O . LEU A 1 303 ? 25.549 1.550 -15.214 1.00 85.00 303 LEU A O 1
ATOM 2311 N N . ALA A 1 304 ? 24.929 2.231 -17.254 1.00 84.44 304 ALA A N 1
ATOM 2312 C CA . ALA A 1 304 ? 26.193 1.864 -17.896 1.00 84.44 304 ALA A CA 1
ATOM 2313 C C . ALA A 1 304 ? 27.404 2.620 -17.318 1.00 84.44 304 ALA A C 1
ATOM 2315 O O . ALA A 1 304 ? 28.487 2.052 -17.210 1.00 84.44 304 ALA A O 1
ATOM 2316 N N . ALA A 1 305 ? 27.227 3.885 -16.921 1.00 80.25 305 ALA A N 1
ATOM 2317 C CA . ALA A 1 305 ? 28.272 4.664 -16.255 1.00 80.25 305 ALA A CA 1
ATOM 2318 C C . ALA A 1 305 ? 28.582 4.160 -14.834 1.00 80.25 305 ALA A C 1
ATOM 2320 O O . ALA A 1 305 ? 29.706 4.318 -14.365 1.00 80.25 305 ALA A O 1
ATOM 2321 N N . SER A 1 306 ? 27.604 3.545 -14.162 1.00 70.75 306 SER A N 1
ATOM 2322 C CA . SER A 1 306 ? 27.755 3.004 -12.804 1.00 70.75 306 SER A CA 1
ATOM 2323 C C . SER A 1 306 ? 28.481 1.650 -12.772 1.00 70.75 306 SER A C 1
ATOM 2325 O O . SER A 1 306 ? 29.033 1.289 -11.737 1.00 70.75 306 SER A O 1
ATOM 2327 N N . ASP A 1 307 ? 28.504 0.925 -13.896 1.00 63.47 307 ASP A N 1
ATOM 2328 C CA . ASP A 1 307 ? 29.222 -0.349 -14.084 1.00 63.47 307 ASP A CA 1
ATOM 2329 C C . ASP A 1 307 ? 30.687 -0.168 -14.540 1.00 63.47 307 ASP A C 1
ATOM 2331 O O . ASP A 1 307 ? 31.423 -1.148 -14.696 1.00 63.47 307 ASP A O 1
ATOM 2335 N N . ALA A 1 308 ? 31.141 1.069 -14.772 1.00 45.84 308 ALA A N 1
ATOM 2336 C CA . ALA A 1 308 ? 32.535 1.330 -15.112 1.00 45.84 308 ALA A CA 1
ATOM 2337 C C . ALA A 1 308 ? 33.437 1.043 -13.891 1.00 45.84 308 ALA A C 1
ATOM 2339 O O . ALA A 1 308 ? 33.164 1.562 -12.806 1.00 45.84 308 ALA A O 1
ATOM 2340 N N . PRO A 1 309 ? 34.509 0.237 -14.030 1.00 43.16 309 PRO A N 1
ATOM 2341 C CA . PRO A 1 309 ? 35.435 0.005 -12.929 1.00 43.16 309 PRO A CA 1
ATOM 2342 C C . PRO A 1 309 ? 36.099 1.330 -12.528 1.00 43.16 309 PRO A C 1
ATOM 2344 O O . PRO A 1 309 ? 36.611 2.044 -13.392 1.00 43.16 309 PRO A O 1
ATOM 2347 N N . LEU A 1 310 ? 36.062 1.641 -11.227 1.00 38.53 310 LEU A N 1
ATOM 2348 C CA . LEU A 1 310 ? 36.872 2.696 -10.606 1.00 38.53 310 LEU A CA 1
ATOM 2349 C C . LEU A 1 310 ? 38.368 2.376 -10.710 1.00 38.53 310 LEU A C 1
ATOM 2351 O O . LEU A 1 310 ? 38.730 1.191 -10.515 1.00 38.53 310 LEU A O 1
#

Radius of gyration: 27.54 Å; Cα contacts (8 Å, |Δi|>4): 218; chains: 1; bounding box: 67×74×81 Å

Solvent-accessible surface area (backbone atoms only — not comparable to full-atom values): 19819 Å² total; per-residue (Å²): 141,79,91,88,85,88,80,88,78,84,91,84,82,80,91,79,80,87,80,83,88,85,80,85,85,86,82,86,84,89,84,90,88,85,84,82,91,77,89,80,85,85,88,83,82,90,81,84,83,81,89,85,84,85,88,88,83,84,95,74,83,85,78,82,72,80,86,66,61,94,76,65,78,75,69,96,80,76,82,76,82,91,68,86,86,71,83,80,66,50,68,67,58,50,53,54,44,53,35,54,55,70,62,44,89,83,63,51,74,67,55,52,51,50,53,35,51,48,53,62,58,38,62,76,37,72,67,52,38,51,50,51,48,53,38,58,67,27,80,94,42,53,71,52,14,51,30,45,55,50,46,41,60,75,48,63,61,77,46,68,69,60,50,47,51,42,49,62,51,36,78,76,65,72,44,77,67,58,53,51,52,50,53,51,52,49,46,60,41,43,74,52,75,89,55,82,72,51,72,63,57,53,49,49,27,56,54,34,47,68,41,88,53,62,64,60,12,46,52,24,41,54,41,42,54,48,38,37,57,55,52,33,45,89,63,53,65,88,53,41,69,40,58,68,40,88,48,65,71,45,24,52,48,45,52,53,49,52,52,53,31,60,77,65,73,41,75,65,60,57,84,52,43,53,62,47,50,56,52,52,61,40,90,83,45,82,84,68,50,75,66,54,42,52,50,47,52,53,50,53,53,55,51,56,62,69,69,53,84,130

Nearest PDB structures (foldseek):
  2h4m-assembly1_B  TM=5.220E-01  e=7.800E-02  Homo sapiens
  9c5c-assembly1_B  TM=4.605E-01  e=1.741E-01  Homo sapiens
  8d9w-assembly1_A  TM=4.689E-01  e=3.717E-01  Homo sapiens
  9c59-assembly1_B  TM=3.542E-01  e=1.393E-01  Homo sapiens
  7rwc-assembly1_B  TM=4.106E-01  e=2.025E+00  Mus musculus

Secondary structure (DSSP, 8-state):
--------------------------------------PPPP-----PPPPPP----------------TT----TT-PPP---------HHHHHHHHHHHHH-TT--HHHHHHHHHHHHHHTTSHHHHHHHHHHHT-TT-HHHHHHHHHHHHHTT---HHHHHHHHHHHTTS--HHHHHHHHHHHHHHTT-TTSPP-HHHHHHHHHHTT-SSHHHHHHHHHHHHHHHHHH-TT--GGGGGGGG-SSHHHHHHHHHHHHHHHHTT----HHHHHHHHHHHTSTT-TT--HHHHHHHHHHHHHHHHHTS--

Foldseek 3Di:
DDDDDDDDDDDDDDDDDDDDDDDDDDDDDDDDDDDDDDDDDDDDDDDDDDDDDDDDDDDDDDPDPPPDQLPDDDDPPDDDPDDPDDDSQPVLNVLLVLLVQLPDPPDDPVSLVVSLVSVLVLCPPPVSLVSLLCQLPVPVCVSSVVSSLVSCVVSLVLDPVSLLSLLVVCVVPPDPVSLVSSLVSLLSNLVDQPDADDPSLLVSLVVQCPDPPPVSNLSSLLSNLSNCVRHVVPPCLVNQVQCLDPDPSSVVSVLVSLVVCLVVVGRDPLVNNLVSLVVCLDPPRPDQDPVNNVSSVVSNVSSVVVPDDD

Mean predicted aligned error: 15.66 Å

Sequence (310 aa):
MNRRLTACSLALAGVVLAVGWNVPGSSEDRSDTAPTSASSPSGAFHSRISPASGHGAPPFARTSFDSQSPFAVLPPGSEPPNRSATHTAHPRTQFEQLLRDYRLAEISPEEKLQIKQTLNDLKNDPLARSFMVETFFAADKPQLAESLYGLIRDADLKDVALLEGLIQRDSTRPTAASTASIVDLVADLSTQKDLPYSATIDRYLAQLSLHADAQVRNTAVSQRIWYLAQHQPNNLAALEPYIADSAPTVREEMYSFIESRMANQAPLAQTAFVPALKMALQADHPGASAEEKARVSALLQSLAASDAPL

pLDDT: mean 72.71, std 26.92, range [24.09, 97.75]